Protein AF-F3FT99-F1 (afdb_monomer_lite)

Radius of gyration: 38.52 Å; chains: 1; bounding box: 91×23×122 Å

Sequence (283 aa):
MIMSRGLSKSLANVSVSLKLAIGFGLVLLMTLMISATGWFSNQALIDRGDRVTAIAEVNELTLQLRINRMRYEDLYNAETAAQVRSTLDELDAALQTARNLLRSPENLQLLDVQIQATRDYRQSFEDMSKAIETREASRSQMGENADKAVDQADRIEAELLKEDNILAFNGIVGVSKLIQQARFQVRGYTYSGRSDFEKDANKAIDDAVTGINTLAGDISSTYSPMLQQAIAGLNGYRAAVGKYRDAQAASKAALEKMTTLGVSMLATSNDLITRQNKSRDAD

pLDDT: mean 91.69, std 11.75, range [36.5, 98.75]

InterPro domains:
  IPR032255 Helical bimodular sensor domain [PF16591] (39-283)
  IPR032255 Helical bimodular sensor domain [PS51753] (47-283)
  IPR032255 Helical bimodular sensor domain [SM01358] (39-283)

Foldseek 3Di:
DPPPPVVVVVVVPDDPVVVVVVVVVVVVVVVVVVVVVVVVVVVVVVLLVQLLVLLVQLLVLLVQLVVLVVVCVVPVDPVSLVSNVVSLVVNLVSLVSSLVSDDDPVLNVLSVVLNVLSVLLVVLSVLLSVLSVLLVVLVVLLVVLLVQLLVLLVVQLVVCVVVVPVVLNVLSVVLNVLSVQLVVLLVVCLVPVDPVSLVSNLVSLVVSLVSLVVSCVVDDCVSVVSSVSSNVSSVSNNVSSVSNNVSVVSNVVSVVSSVVSSVSSNVSSVVSSVVSVVVVVPD

Secondary structure (DSSP, 8-state):
--THHHHHHHHHTS-HHHHHHHHHHHHHHHHHHHHHHHHHHHHHHHHHHHHHHHHHHHHHHHHHHHHHHHHHHHH--HHHHHHHHHHHHHHHHHHHHHHHH---HHHHHHHHHHHHHHHHHHHHHHHHHHHHHHHHHHHHHHHHHHHHHHHHHHHHHHHHHHTT-HHHHHHHHHHHHHHHHHHHHHHHHHHH--HHHHHHHHHHHHHHHHHHHHHHHHS-GGGHHHHHHHHHHHHHHHHHHHHHHHHHHHHHHHHHHHHHHHHHHHHHHHHHHHHHHHTTS--

Structure (mmCIF, N/CA/C/O backbone):
data_AF-F3FT99-F1
#
_entry.id   AF-F3FT99-F1
#
loop_
_atom_site.group_PDB
_atom_site.id
_atom_site.type_symbol
_atom_site.label_atom_id
_atom_site.label_alt_id
_atom_site.label_comp_id
_atom_site.label_asym_id
_atom_site.label_entity_id
_atom_site.label_seq_id
_atom_site.pdbx_PDB_ins_code
_atom_site.Cartn_x
_atom_site.Cartn_y
_atom_site.Cartn_z
_atom_site.occupancy
_atom_site.B_iso_or_equiv
_atom_site.auth_seq_id
_atom_site.auth_comp_id
_atom_site.auth_asym_id
_atom_site.auth_atom_id
_atom_site.pdbx_PDB_model_num
ATOM 1 N N . MET A 1 1 ? 58.567 -10.321 -59.303 1.00 42.34 1 MET A N 1
ATOM 2 C CA . MET A 1 1 ? 58.171 -9.037 -59.933 1.00 42.34 1 MET A CA 1
ATOM 3 C C . MET A 1 1 ? 58.100 -9.166 -61.468 1.00 42.34 1 MET A C 1
ATOM 5 O O . MET A 1 1 ? 58.822 -8.476 -62.172 1.00 42.34 1 MET A O 1
ATOM 9 N N . ILE A 1 2 ? 57.276 -10.078 -62.015 1.00 49.34 2 ILE A N 1
ATOM 10 C CA . ILE A 1 2 ? 57.224 -10.357 -63.478 1.00 49.34 2 ILE A CA 1
ATOM 11 C C . ILE A 1 2 ? 55.789 -10.297 -64.055 1.00 49.34 2 ILE A C 1
ATOM 13 O O . ILE A 1 2 ? 55.612 -10.202 -65.265 1.00 49.34 2 ILE A O 1
ATOM 17 N N . MET A 1 3 ? 54.745 -10.216 -63.224 1.00 46.91 3 MET A N 1
ATOM 18 C CA . MET A 1 3 ? 53.348 -10.267 -63.692 1.00 46.91 3 MET A CA 1
ATOM 19 C C . MET A 1 3 ? 52.794 -8.956 -64.293 1.00 46.91 3 MET A C 1
ATOM 21 O O . MET A 1 3 ? 51.754 -8.982 -64.940 1.00 46.91 3 MET A O 1
ATOM 25 N N . SER A 1 4 ? 53.475 -7.811 -64.150 1.00 56.16 4 SER A N 1
ATOM 26 C CA . SER A 1 4 ? 52.958 -6.504 -64.609 1.00 56.16 4 SER A CA 1
ATOM 27 C C . SER A 1 4 ? 53.348 -6.112 -66.044 1.00 56.16 4 SER A C 1
ATOM 29 O O . SER A 1 4 ? 52.771 -5.181 -66.602 1.00 56.16 4 SER A O 1
ATOM 31 N N . ARG A 1 5 ? 54.304 -6.812 -66.676 1.00 54.66 5 ARG A N 1
ATOM 32 C CA . ARG A 1 5 ? 54.824 -6.454 -68.016 1.00 54.66 5 ARG A CA 1
ATOM 33 C C . ARG A 1 5 ? 53.994 -6.994 -69.194 1.00 54.66 5 ARG A C 1
ATOM 35 O O . ARG A 1 5 ? 54.123 -6.475 -70.299 1.00 54.66 5 ARG A O 1
ATOM 42 N N . GLY A 1 6 ? 53.152 -8.011 -68.982 1.00 55.47 6 GLY A N 1
ATOM 43 C CA . GLY A 1 6 ? 52.281 -8.585 -70.024 1.00 55.47 6 GLY A CA 1
ATOM 44 C C . GLY A 1 6 ? 50.961 -7.826 -70.211 1.00 55.47 6 GLY A C 1
ATOM 45 O O . GLY A 1 6 ? 50.544 -7.566 -71.339 1.00 55.47 6 GLY A O 1
ATOM 46 N N . LEU A 1 7 ? 50.348 -7.390 -69.106 1.00 55.81 7 LEU A N 1
ATOM 47 C CA . LEU A 1 7 ? 49.123 -6.579 -69.104 1.00 55.81 7 LEU A CA 1
ATOM 48 C C . LEU A 1 7 ? 49.331 -5.215 -69.779 1.00 55.81 7 LEU A C 1
ATOM 50 O O . LEU A 1 7 ? 48.477 -4.771 -70.542 1.00 55.81 7 LEU A O 1
ATOM 54 N N . SER A 1 8 ? 50.491 -4.585 -69.575 1.00 55.81 8 SER A N 1
ATOM 55 C CA . SER A 1 8 ? 50.807 -3.278 -70.165 1.00 55.81 8 SER A CA 1
ATOM 56 C C . SER A 1 8 ? 50.975 -3.318 -71.689 1.00 55.81 8 SER A C 1
ATOM 58 O O . SER A 1 8 ? 50.559 -2.380 -72.364 1.00 55.81 8 SER A O 1
ATOM 60 N N . LYS A 1 9 ? 51.508 -4.412 -72.257 1.00 55.50 9 LYS A N 1
ATOM 61 C CA . LYS A 1 9 ? 51.604 -4.594 -73.719 1.00 55.50 9 LYS A CA 1
ATOM 62 C C . LYS A 1 9 ? 50.260 -4.930 -74.374 1.00 55.50 9 LYS A C 1
ATOM 64 O O . LYS A 1 9 ? 50.004 -4.448 -75.472 1.00 55.50 9 LYS A O 1
ATOM 69 N N . SER A 1 10 ? 49.403 -5.702 -73.700 1.00 55.91 10 SER A N 1
ATOM 70 C CA . SER A 1 10 ? 48.043 -6.003 -74.179 1.00 55.91 10 SER A CA 1
ATOM 71 C C . SER A 1 10 ? 47.165 -4.747 -74.189 1.00 55.91 10 SER A C 1
ATOM 73 O O . SER A 1 10 ? 46.539 -4.435 -75.196 1.00 55.91 10 SER A O 1
ATOM 75 N N . LEU A 1 11 ? 47.222 -3.938 -73.125 1.00 55.28 11 LEU A N 1
ATOM 76 C CA . LEU A 1 11 ? 46.520 -2.656 -73.060 1.00 55.28 11 LEU A CA 1
ATOM 77 C C . LEU A 1 11 ? 47.074 -1.636 -74.065 1.00 55.28 11 LEU A C 1
ATOM 79 O O . LEU A 1 11 ? 46.307 -0.834 -74.576 1.00 55.28 11 LEU A O 1
ATOM 83 N N . ALA A 1 12 ? 48.366 -1.648 -74.411 1.00 54.91 12 ALA A N 1
ATOM 84 C CA . ALA A 1 12 ? 48.938 -0.680 -75.353 1.00 54.91 12 ALA A CA 1
ATOM 85 C C . ALA A 1 12 ? 48.305 -0.740 -76.760 1.00 54.91 12 ALA A C 1
ATOM 87 O O . ALA A 1 12 ? 48.062 0.321 -77.334 1.00 54.91 12 ALA A O 1
ATOM 88 N N . ASN A 1 13 ? 47.957 -1.939 -77.250 1.00 58.78 13 ASN A N 1
ATOM 89 C CA . ASN A 1 13 ? 47.434 -2.190 -78.606 1.00 58.78 13 ASN A CA 1
ATOM 90 C C . ASN A 1 13 ? 45.897 -2.189 -78.722 1.00 58.78 13 ASN A C 1
ATOM 92 O O . ASN A 1 13 ? 45.342 -2.474 -79.780 1.00 58.78 13 ASN A O 1
ATOM 96 N N . VAL A 1 14 ? 45.201 -1.888 -77.628 1.00 62.03 14 VAL A N 1
ATOM 97 C CA . VAL A 1 14 ? 43.742 -1.801 -77.573 1.00 62.03 14 VAL A CA 1
ATOM 98 C C . VAL A 1 14 ? 43.283 -0.413 -78.035 1.00 62.03 14 VAL A C 1
ATOM 100 O O . VAL A 1 14 ? 43.884 0.597 -77.645 1.00 62.03 14 VAL A O 1
ATOM 103 N N . SER A 1 15 ? 42.219 -0.356 -78.851 1.00 68.31 15 SER A N 1
ATOM 104 C CA . SER A 1 15 ? 41.650 0.901 -79.351 1.00 68.31 15 SER A CA 1
ATOM 105 C C . SER A 1 15 ? 41.332 1.856 -78.198 1.00 68.31 15 SER A C 1
ATOM 107 O O . SER A 1 15 ? 40.924 1.456 -77.105 1.00 68.31 15 SER A O 1
ATOM 109 N N . VAL A 1 16 ? 41.526 3.152 -78.439 1.00 73.19 16 VAL A N 1
ATOM 110 C CA . VAL A 1 16 ? 41.311 4.210 -77.441 1.00 73.19 16 VAL A CA 1
ATOM 111 C C . VAL A 1 16 ? 39.904 4.135 -76.821 1.00 73.19 16 VAL A C 1
ATOM 113 O O . VAL A 1 16 ? 39.752 4.370 -75.623 1.00 73.19 16 VAL A O 1
ATOM 116 N N . SER A 1 17 ? 38.897 3.708 -77.592 1.00 75.31 17 SER A N 1
ATOM 117 C CA . SER A 1 17 ? 37.519 3.512 -77.126 1.00 75.31 17 SER A CA 1
ATOM 118 C C . SER A 1 17 ? 37.366 2.412 -76.070 1.00 75.31 17 SER A C 1
ATOM 120 O O . SER A 1 17 ? 36.599 2.595 -75.129 1.00 75.31 17 SER A O 1
ATOM 122 N N . LEU A 1 18 ? 38.110 1.304 -76.157 1.00 76.25 18 LEU A N 1
ATOM 123 C CA . LEU A 1 18 ? 38.023 0.221 -75.170 1.00 76.25 18 LEU A CA 1
ATOM 124 C C . LEU A 1 18 ? 38.758 0.582 -73.867 1.00 76.25 18 LEU A C 1
ATOM 126 O O . LEU A 1 18 ? 38.285 0.238 -72.788 1.00 76.25 18 LEU A O 1
ATOM 130 N N . LYS A 1 19 ? 39.849 1.360 -73.932 1.00 76.81 19 LYS A N 1
ATOM 131 C CA . LYS A 1 19 ? 40.496 1.936 -72.732 1.00 76.81 19 LYS A CA 1
ATOM 132 C C . LYS A 1 19 ? 39.554 2.883 -71.983 1.00 76.81 19 LYS A C 1
ATOM 134 O O . LYS A 1 19 ? 39.463 2.815 -70.760 1.00 76.81 19 LYS A O 1
ATOM 139 N N . LEU A 1 20 ? 38.833 3.727 -72.724 1.00 81.19 20 LEU A N 1
ATOM 140 C CA . LEU A 1 20 ? 37.801 4.619 -72.187 1.00 81.19 20 LEU A CA 1
ATOM 141 C C . LEU A 1 20 ? 36.623 3.843 -71.592 1.00 81.19 20 LEU A C 1
ATOM 143 O O . LEU A 1 20 ? 36.205 4.157 -70.485 1.00 81.19 20 LEU A O 1
ATOM 147 N N . ALA A 1 21 ? 36.131 2.804 -72.272 1.00 82.69 21 ALA A N 1
ATOM 148 C CA . ALA A 1 21 ? 35.042 1.967 -71.770 1.00 82.69 21 ALA A CA 1
ATOM 149 C C . ALA A 1 21 ? 35.422 1.213 -70.483 1.00 82.69 21 ALA A C 1
ATOM 151 O O . ALA A 1 21 ? 34.610 1.133 -69.566 1.00 82.69 21 ALA A O 1
ATOM 152 N N . ILE A 1 22 ? 36.659 0.710 -70.378 1.00 85.38 22 ILE A N 1
ATOM 153 C CA . ILE A 1 22 ? 37.165 0.058 -69.159 1.00 85.38 22 ILE A CA 1
ATOM 154 C C . ILE A 1 22 ? 37.285 1.069 -68.011 1.00 85.38 22 ILE A C 1
ATOM 156 O O . ILE A 1 22 ? 36.832 0.785 -66.905 1.00 85.38 22 ILE A O 1
ATOM 160 N N . GLY A 1 23 ? 37.852 2.255 -68.264 1.00 84.50 23 GLY A N 1
ATOM 161 C CA . GLY A 1 23 ? 37.945 3.316 -67.256 1.00 84.50 23 GLY A CA 1
ATOM 162 C C . GLY A 1 23 ? 36.569 3.795 -66.785 1.00 84.50 23 GLY A C 1
ATOM 163 O O . GLY A 1 23 ? 36.327 3.896 -65.587 1.00 84.50 23 GLY A O 1
ATOM 164 N N . PHE A 1 24 ? 35.641 4.011 -67.719 1.00 89.88 24 PHE A N 1
ATOM 165 C CA . PHE A 1 24 ? 34.264 4.406 -67.427 1.00 89.88 24 PHE A CA 1
ATOM 166 C C . PHE A 1 24 ? 33.486 3.315 -66.679 1.00 89.88 24 PHE A C 1
ATOM 168 O O . PHE A 1 24 ? 32.815 3.608 -65.693 1.00 89.88 24 PHE A O 1
ATOM 175 N N . GLY A 1 25 ? 33.620 2.049 -67.086 1.00 90.06 25 GLY A N 1
ATOM 176 C CA . GLY A 1 25 ? 33.011 0.914 -66.393 1.00 90.06 25 GLY A CA 1
ATOM 177 C C . GLY A 1 25 ? 33.540 0.744 -64.968 1.00 90.06 25 GLY A C 1
ATOM 178 O O . GLY A 1 25 ? 32.765 0.472 -64.056 1.00 90.06 25 GLY A O 1
ATOM 179 N N . LEU A 1 26 ? 34.840 0.974 -64.752 1.00 89.44 26 LEU A N 1
ATOM 180 C CA . LEU A 1 26 ? 35.444 0.942 -63.420 1.00 89.44 26 LEU A CA 1
ATOM 181 C C . LEU A 1 26 ? 34.936 2.087 -62.533 1.00 89.44 26 LEU A C 1
ATOM 183 O O . LEU A 1 26 ? 34.649 1.857 -61.360 1.00 89.44 26 LEU A O 1
ATOM 187 N N . VAL A 1 27 ? 34.764 3.290 -63.091 1.00 92.38 27 VAL A N 1
ATOM 188 C CA . VAL A 1 27 ? 34.142 4.417 -62.378 1.00 92.38 27 VAL A CA 1
ATOM 189 C C . VAL A 1 27 ? 32.694 4.091 -62.010 1.00 92.38 27 VAL A C 1
ATOM 191 O O . VAL A 1 27 ? 32.341 4.227 -60.845 1.00 92.38 27 VAL A O 1
ATOM 194 N N . LEU A 1 28 ? 31.880 3.587 -62.945 1.00 93.06 28 LEU A N 1
ATOM 195 C CA . LEU A 1 28 ? 30.494 3.192 -62.664 1.00 93.06 28 LEU A CA 1
ATOM 196 C C . LEU A 1 28 ? 30.397 2.111 -61.581 1.00 93.06 28 LEU A C 1
ATOM 198 O O . LEU A 1 28 ? 29.543 2.197 -60.703 1.00 93.06 28 LEU A O 1
ATOM 202 N N . LEU A 1 29 ? 31.279 1.113 -61.616 1.00 91.19 29 LEU A N 1
ATOM 203 C CA . LEU A 1 29 ? 31.330 0.046 -60.618 1.00 91.19 29 LEU A CA 1
ATOM 204 C C . LEU A 1 29 ? 31.737 0.576 -59.233 1.00 91.19 29 LEU A C 1
ATOM 206 O O . LEU A 1 29 ? 31.145 0.180 -58.231 1.00 91.19 29 LEU A O 1
ATOM 210 N N . MET A 1 30 ? 32.690 1.511 -59.171 1.00 88.94 30 MET A N 1
ATOM 211 C CA . MET A 1 30 ? 33.046 2.211 -57.932 1.00 88.94 30 MET A CA 1
ATOM 212 C C . MET A 1 30 ? 31.885 3.061 -57.407 1.00 88.94 30 MET A C 1
ATOM 214 O O . MET A 1 30 ? 31.584 3.006 -56.218 1.00 88.94 30 MET A O 1
ATOM 218 N N . THR A 1 31 ? 31.185 3.794 -58.278 1.00 93.00 31 THR A N 1
ATOM 219 C CA . THR A 1 31 ? 29.985 4.555 -57.901 1.00 93.00 31 THR A CA 1
ATOM 220 C C . THR A 1 31 ? 28.904 3.638 -57.341 1.00 93.00 31 THR A C 1
ATOM 222 O O . THR A 1 31 ? 28.349 3.933 -56.289 1.00 93.00 31 THR A O 1
ATOM 225 N N . LEU A 1 32 ? 28.647 2.498 -57.986 1.00 90.94 32 LEU A N 1
ATOM 226 C CA . LEU A 1 32 ? 27.640 1.536 -57.541 1.00 90.94 32 LEU A CA 1
ATOM 227 C C . LEU A 1 32 ? 28.005 0.932 -56.178 1.00 90.94 32 LEU A C 1
ATOM 229 O O . LEU A 1 32 ? 27.137 0.817 -55.317 1.00 90.94 32 LEU A O 1
ATOM 233 N N . MET A 1 33 ? 29.288 0.633 -55.941 1.00 89.75 33 MET A N 1
ATOM 234 C CA . MET A 1 33 ? 29.761 0.211 -54.619 1.00 89.75 33 MET A CA 1
ATOM 235 C C . MET A 1 33 ? 29.559 1.289 -53.554 1.00 89.75 33 MET A C 1
ATOM 237 O O . MET A 1 33 ? 29.035 0.971 -52.493 1.00 89.75 33 MET A O 1
ATOM 241 N N . ILE A 1 34 ? 29.916 2.547 -53.829 1.00 90.00 34 ILE A N 1
ATOM 242 C CA . ILE A 1 34 ? 29.724 3.659 -52.883 1.00 90.00 34 ILE A CA 1
ATOM 243 C C . ILE A 1 34 ? 28.234 3.882 -52.591 1.00 90.00 34 ILE A C 1
ATOM 245 O O . ILE A 1 34 ? 27.850 4.083 -51.442 1.00 90.00 34 ILE A O 1
ATOM 249 N N . SER A 1 35 ? 27.373 3.827 -53.608 1.00 91.69 35 SER A N 1
ATOM 250 C CA . SER A 1 35 ? 25.924 3.938 -53.418 1.00 91.69 35 SER A CA 1
ATOM 251 C C . SER A 1 35 ? 25.367 2.774 -52.597 1.00 91.69 35 SER A C 1
ATOM 253 O O . SER A 1 35 ? 24.539 3.000 -51.719 1.00 91.69 35 SER A O 1
ATOM 255 N N . ALA A 1 36 ? 25.835 1.546 -52.835 1.00 87.75 36 ALA A N 1
ATOM 256 C CA . ALA A 1 36 ? 25.416 0.376 -52.070 1.00 87.75 36 ALA A CA 1
ATOM 257 C C . ALA A 1 36 ? 25.877 0.451 -50.606 1.00 87.75 36 ALA A C 1
ATOM 259 O O . ALA A 1 36 ? 25.076 0.219 -49.704 1.00 87.75 36 ALA A O 1
ATOM 260 N N . THR A 1 37 ? 27.134 0.820 -50.340 1.00 85.69 37 THR A N 1
ATOM 261 C CA . THR A 1 37 ? 27.630 0.988 -48.965 1.00 85.69 37 THR A CA 1
ATOM 262 C C . THR A 1 37 ? 26.939 2.146 -48.253 1.00 85.69 37 THR A C 1
ATOM 264 O O . THR A 1 37 ? 26.565 1.998 -47.092 1.00 85.69 37 THR A O 1
ATOM 267 N N . GLY A 1 38 ? 26.688 3.260 -48.949 1.00 84.44 38 GLY A N 1
ATOM 268 C CA . GLY A 1 38 ? 25.891 4.372 -48.432 1.00 84.44 38 GLY A CA 1
ATOM 269 C C . GLY A 1 38 ? 24.466 3.947 -48.067 1.00 84.44 38 GLY A C 1
ATOM 270 O O . GLY A 1 38 ? 23.971 4.298 -46.99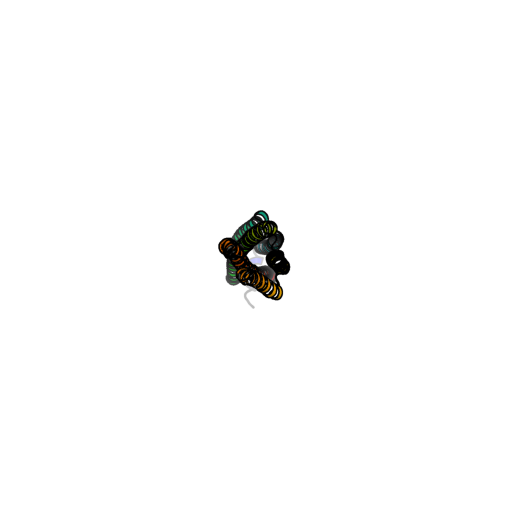9 1.00 84.44 38 GLY A O 1
ATOM 271 N N . TRP A 1 39 ? 23.833 3.126 -48.908 1.00 87.31 39 TRP A N 1
ATOM 272 C CA . TRP A 1 39 ? 22.503 2.575 -48.648 1.00 87.31 39 TRP A CA 1
ATOM 273 C C . TRP A 1 39 ? 22.476 1.643 -47.430 1.00 87.31 39 TRP A C 1
ATOM 275 O O . TRP A 1 39 ? 21.644 1.823 -46.541 1.00 87.31 39 TRP A O 1
ATOM 285 N N . PHE A 1 40 ? 23.393 0.671 -47.354 1.00 85.12 40 PHE A N 1
ATOM 286 C CA . PHE A 1 40 ? 23.469 -0.256 -46.218 1.00 85.12 40 PHE A CA 1
ATOM 287 C C . PHE A 1 40 ? 23.811 0.457 -44.906 1.00 85.12 40 PHE A C 1
ATOM 289 O O . PHE A 1 40 ? 23.222 0.142 -43.874 1.00 85.12 40 PHE A O 1
ATOM 296 N N . SER A 1 41 ? 24.704 1.448 -44.951 1.00 83.75 41 SER A N 1
ATOM 297 C CA . SER A 1 41 ? 25.045 2.280 -43.793 1.00 83.75 41 SER A CA 1
ATOM 298 C C . SER A 1 41 ? 23.828 3.058 -43.283 1.00 83.75 41 SER A C 1
ATOM 300 O O . SER A 1 41 ? 23.524 3.022 -42.092 1.00 83.75 41 SER A O 1
ATOM 302 N N . ASN A 1 42 ? 23.059 3.681 -44.183 1.00 84.75 42 ASN A N 1
ATOM 303 C CA . ASN A 1 42 ? 21.854 4.414 -43.799 1.00 84.75 42 ASN A CA 1
ATOM 304 C C . ASN A 1 42 ? 20.785 3.501 -43.176 1.00 84.75 42 ASN A C 1
ATOM 306 O O . ASN A 1 42 ? 20.181 3.867 -42.172 1.00 84.75 42 ASN A O 1
ATOM 310 N N . GLN A 1 43 ? 20.582 2.297 -43.722 1.00 83.81 43 GLN A N 1
ATOM 311 C CA . GLN A 1 43 ? 19.640 1.331 -43.144 1.00 83.81 43 GLN A CA 1
ATOM 312 C C . GLN A 1 43 ? 20.074 0.849 -41.754 1.00 83.81 43 GLN A C 1
ATOM 314 O O . GLN A 1 43 ? 19.260 0.808 -40.836 1.00 83.81 43 GLN A O 1
ATOM 319 N N . ALA A 1 44 ? 21.363 0.562 -41.557 1.00 81.88 44 ALA A N 1
ATOM 320 C CA . ALA A 1 44 ? 21.883 0.181 -40.245 1.00 81.88 44 ALA A CA 1
ATOM 321 C C . ALA A 1 44 ? 21.717 1.301 -39.196 1.00 81.88 44 ALA A C 1
ATOM 323 O O . ALA A 1 44 ? 21.467 1.018 -38.021 1.00 81.88 44 ALA A O 1
ATOM 324 N N . LEU A 1 45 ? 21.829 2.569 -39.613 1.00 84.25 45 LEU A N 1
ATOM 325 C CA . LEU A 1 45 ? 21.582 3.726 -38.749 1.00 84.25 45 LEU A CA 1
ATOM 326 C C . LEU A 1 45 ? 20.107 3.858 -38.359 1.00 84.25 45 LEU A C 1
ATOM 328 O O . LEU A 1 45 ? 19.829 4.105 -37.186 1.00 84.25 45 LEU A O 1
ATOM 332 N N . ILE A 1 46 ? 19.182 3.665 -39.304 1.00 84.75 46 ILE A N 1
ATOM 333 C CA . ILE A 1 46 ? 17.735 3.689 -39.041 1.00 84.75 46 ILE A CA 1
ATOM 334 C C . ILE A 1 46 ? 17.360 2.580 -38.052 1.00 84.75 46 ILE A C 1
ATOM 336 O O . ILE A 1 46 ? 16.825 2.876 -36.987 1.00 84.75 46 ILE A O 1
ATOM 340 N N . ASP A 1 47 ? 17.757 1.333 -38.325 1.00 86.38 47 ASP A N 1
ATOM 341 C CA . ASP A 1 47 ? 17.474 0.182 -37.455 1.00 86.38 47 ASP A CA 1
ATOM 342 C C . ASP A 1 47 ? 17.975 0.391 -36.016 1.00 86.38 47 ASP A C 1
ATOM 344 O O . ASP A 1 47 ? 17.353 -0.047 -35.044 1.00 86.38 47 ASP A O 1
ATOM 348 N N . ARG A 1 48 ? 19.141 1.026 -35.855 1.00 85.25 48 ARG A N 1
ATOM 349 C CA . ARG A 1 48 ? 19.696 1.353 -34.536 1.00 85.25 48 ARG A CA 1
ATOM 350 C C . ARG A 1 48 ? 18.916 2.482 -33.868 1.00 85.25 48 ARG A C 1
ATOM 352 O O . ARG A 1 48 ? 1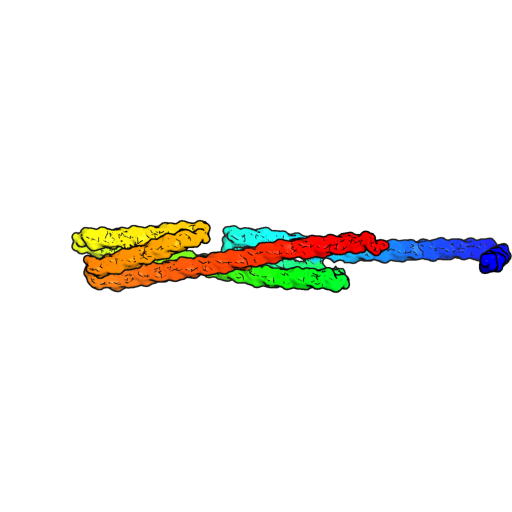8.659 2.392 -32.669 1.00 85.25 48 ARG A O 1
ATOM 359 N N . GLY A 1 49 ? 18.556 3.516 -34.627 1.00 89.81 49 GLY A N 1
ATOM 360 C CA . GLY A 1 49 ? 17.708 4.611 -34.165 1.00 89.81 49 GLY A CA 1
ATOM 361 C C . GLY A 1 49 ? 16.388 4.093 -33.604 1.00 89.81 49 GLY A C 1
ATOM 362 O O . GLY A 1 49 ? 16.047 4.419 -32.471 1.00 89.81 49 GLY A O 1
ATOM 363 N N . ASP A 1 50 ? 15.722 3.193 -34.325 1.00 92.19 50 ASP A N 1
ATOM 364 C CA . ASP A 1 50 ? 14.465 2.575 -33.893 1.00 92.19 50 ASP A CA 1
ATOM 365 C C . ASP A 1 50 ? 14.624 1.801 -32.576 1.00 92.19 50 ASP A C 1
ATOM 367 O O . ASP A 1 50 ? 13.799 1.926 -31.670 1.00 92.19 50 ASP A O 1
ATOM 371 N N . ARG A 1 51 ? 15.725 1.051 -32.411 1.00 93.44 51 ARG A N 1
ATOM 372 C CA . ARG A 1 51 ? 16.027 0.346 -31.149 1.00 93.44 51 ARG A CA 1
ATOM 373 C C . ARG A 1 51 ? 16.238 1.314 -29.988 1.00 93.44 51 ARG A C 1
ATOM 375 O O . ARG A 1 51 ? 15.713 1.077 -28.903 1.00 93.44 51 ARG A O 1
ATOM 382 N N . VAL A 1 52 ? 17.024 2.375 -30.191 1.00 93.81 52 VAL A N 1
ATOM 383 C CA . VAL A 1 52 ? 17.290 3.382 -29.151 1.00 93.81 52 VAL A CA 1
ATOM 384 C C . VAL A 1 52 ? 16.000 4.096 -28.760 1.00 93.81 52 VAL A C 1
ATOM 386 O O . VAL A 1 52 ? 15.733 4.223 -27.569 1.00 93.81 52 VAL A O 1
ATOM 389 N N . THR A 1 53 ? 15.182 4.494 -29.736 1.00 95.81 53 THR A N 1
ATOM 390 C CA . THR A 1 53 ? 13.878 5.129 -29.506 1.00 95.81 53 THR A CA 1
ATOM 391 C C . THR A 1 53 ? 12.946 4.218 -28.713 1.00 95.81 53 THR A C 1
ATOM 393 O O . THR A 1 53 ? 12.386 4.657 -27.714 1.00 95.81 53 THR A O 1
ATOM 396 N N . ALA A 1 54 ? 12.848 2.934 -29.072 1.00 96.75 54 ALA A N 1
ATOM 397 C CA . ALA A 1 54 ? 12.003 1.986 -28.347 1.00 96.75 54 ALA A CA 1
ATOM 398 C C . ALA A 1 54 ? 12.448 1.786 -26.884 1.00 96.75 54 ALA A C 1
ATOM 400 O O . ALA A 1 54 ? 11.618 1.697 -25.984 1.00 96.75 54 ALA A O 1
ATOM 401 N N . ILE A 1 55 ? 13.759 1.744 -26.610 1.00 96.81 55 ILE A N 1
ATOM 402 C CA . ILE A 1 55 ? 14.258 1.651 -25.225 1.00 96.81 55 ILE A CA 1
ATOM 403 C C . ILE A 1 55 ? 14.061 2.983 -24.476 1.00 96.81 55 ILE A C 1
ATOM 405 O O . ILE A 1 55 ? 13.790 2.980 -23.275 1.00 96.81 55 ILE A O 1
ATOM 409 N N . ALA A 1 56 ? 14.179 4.124 -25.161 1.00 96.56 56 ALA A N 1
ATOM 410 C CA . ALA A 1 56 ? 13.915 5.433 -24.570 1.00 96.56 56 ALA A CA 1
ATOM 411 C C . ALA A 1 56 ? 12.444 5.583 -24.149 1.00 96.56 56 ALA A C 1
ATOM 413 O O . ALA A 1 56 ? 12.187 6.067 -23.048 1.00 96.56 56 ALA A O 1
ATOM 414 N N . GLU A 1 57 ? 11.505 5.088 -24.957 1.00 97.88 57 GLU A N 1
ATOM 415 C CA . GLU A 1 57 ? 10.077 5.026 -24.621 1.00 97.88 57 GLU A CA 1
ATOM 416 C C . GLU A 1 57 ? 9.825 4.162 -23.373 1.00 97.88 57 GLU A C 1
ATOM 418 O O . GLU A 1 57 ? 9.151 4.596 -22.440 1.00 97.88 57 GLU A O 1
ATOM 423 N N . VAL A 1 58 ? 10.452 2.981 -23.277 1.00 98.44 58 VAL A N 1
ATOM 424 C CA . VAL A 1 58 ? 10.405 2.136 -22.064 1.00 98.44 58 VAL A CA 1
ATOM 425 C C . VAL A 1 58 ? 10.913 2.894 -20.829 1.00 98.44 58 VAL A C 1
ATOM 427 O O . VAL A 1 58 ? 10.331 2.796 -19.744 1.00 98.44 58 VAL A O 1
ATOM 430 N N . ASN A 1 59 ? 11.994 3.663 -20.972 1.00 98.00 59 ASN A N 1
ATOM 431 C CA . ASN A 1 59 ? 12.556 4.462 -19.885 1.00 98.00 59 ASN A CA 1
ATOM 432 C C . ASN A 1 59 ? 11.612 5.601 -19.456 1.00 98.00 59 ASN A C 1
ATOM 434 O O . ASN A 1 59 ? 11.406 5.809 -18.259 1.00 98.00 59 ASN A O 1
ATOM 438 N N . GLU A 1 60 ? 11.013 6.309 -20.414 1.00 98.31 60 GLU A N 1
ATOM 439 C CA . GLU A 1 60 ? 10.033 7.371 -20.165 1.00 98.31 60 GLU A CA 1
ATOM 440 C C . GLU A 1 60 ? 8.780 6.833 -19.466 1.00 98.31 60 GLU A C 1
ATOM 442 O O . GLU A 1 60 ? 8.398 7.342 -18.411 1.00 98.31 60 GLU A O 1
ATOM 447 N N . LEU A 1 61 ? 8.207 5.736 -19.964 1.00 98.69 61 LEU A N 1
ATOM 448 C CA . LEU A 1 61 ? 7.061 5.071 -19.340 1.00 98.69 61 LEU A CA 1
ATOM 449 C C . LEU A 1 61 ? 7.390 4.558 -17.934 1.00 98.69 61 LEU A C 1
ATOM 451 O O . LEU A 1 61 ? 6.558 4.641 -17.034 1.00 98.69 61 LEU A O 1
ATOM 455 N N . THR A 1 62 ? 8.623 4.104 -17.688 1.00 98.50 62 THR A N 1
ATOM 456 C CA . THR A 1 62 ? 9.070 3.730 -16.336 1.00 98.50 62 THR A CA 1
ATOM 457 C C . THR A 1 62 ? 9.110 4.943 -15.392 1.00 98.50 62 THR A C 1
ATOM 459 O O . THR A 1 62 ? 8.753 4.829 -14.215 1.00 98.50 62 THR A O 1
ATOM 462 N N . LEU A 1 63 ? 9.519 6.123 -15.872 1.00 98.31 63 LEU A N 1
ATOM 463 C CA . LEU A 1 63 ? 9.454 7.364 -15.089 1.00 98.31 63 LEU A CA 1
ATOM 464 C C . LEU A 1 63 ? 8.003 7.774 -14.825 1.00 98.31 63 LEU A C 1
ATOM 466 O O . LEU A 1 63 ? 7.651 8.054 -13.676 1.00 98.31 63 LEU A O 1
ATOM 470 N N . GLN A 1 64 ? 7.158 7.745 -15.856 1.00 98.50 64 GLN A N 1
ATOM 471 C CA . GLN A 1 64 ? 5.739 8.071 -15.747 1.00 98.50 64 GLN A CA 1
ATOM 472 C C . GLN A 1 64 ? 5.015 7.128 -14.780 1.00 98.50 64 GLN A C 1
ATOM 474 O O . GLN A 1 64 ? 4.220 7.577 -13.954 1.00 98.50 64 GLN A O 1
ATOM 479 N N . LEU A 1 65 ? 5.355 5.838 -14.799 1.00 98.62 65 LEU A N 1
ATOM 480 C CA . LEU A 1 65 ? 4.835 4.836 -13.876 1.00 98.62 65 LEU A CA 1
ATOM 481 C C . LEU A 1 65 ? 5.141 5.214 -12.424 1.00 98.62 65 LEU A C 1
ATOM 483 O O . LEU A 1 65 ? 4.258 5.181 -11.568 1.00 98.62 65 LEU A O 1
ATOM 487 N N . ARG A 1 66 ? 6.381 5.628 -12.140 1.00 98.06 66 ARG A N 1
ATOM 488 C CA . ARG A 1 66 ? 6.780 6.082 -10.799 1.00 98.06 66 ARG A CA 1
ATOM 489 C C . ARG A 1 66 ? 6.041 7.355 -10.384 1.00 98.06 66 ARG A C 1
ATOM 491 O O . ARG A 1 66 ? 5.649 7.455 -9.226 1.00 98.06 66 ARG A O 1
ATOM 498 N N . ILE A 1 67 ? 5.827 8.298 -11.303 1.00 98.12 67 ILE A N 1
ATOM 499 C CA . ILE A 1 67 ? 5.044 9.520 -11.049 1.00 98.12 67 ILE A CA 1
ATOM 500 C C . ILE A 1 67 ? 3.595 9.166 -10.704 1.00 98.12 67 ILE A C 1
ATOM 502 O O . ILE A 1 67 ? 3.077 9.616 -9.683 1.00 98.12 67 ILE A O 1
ATOM 506 N N . ASN A 1 68 ? 2.956 8.322 -11.511 1.00 98.25 68 ASN A N 1
ATOM 507 C CA . ASN A 1 68 ? 1.576 7.901 -11.290 1.00 98.25 68 ASN A CA 1
ATOM 508 C C . ASN A 1 68 ? 1.430 7.103 -9.988 1.00 98.25 68 ASN A C 1
ATOM 510 O O . ASN A 1 68 ? 0.479 7.335 -9.243 1.00 98.25 68 ASN A O 1
ATOM 514 N N . ARG A 1 69 ? 2.404 6.247 -9.646 1.00 97.69 69 ARG A N 1
ATOM 515 C CA . ARG A 1 69 ? 2.431 5.551 -8.353 1.00 97.69 69 ARG A CA 1
ATOM 516 C C . ARG A 1 69 ? 2.523 6.536 -7.184 1.00 97.69 69 ARG A C 1
ATOM 518 O O . ARG A 1 69 ? 1.732 6.420 -6.257 1.00 97.69 69 ARG A O 1
ATOM 525 N N . MET A 1 70 ? 3.401 7.543 -7.246 1.00 97.06 70 MET A N 1
ATOM 526 C CA . MET A 1 70 ? 3.485 8.576 -6.199 1.00 97.06 70 MET A CA 1
ATOM 527 C C . MET A 1 70 ? 2.176 9.363 -6.049 1.00 97.06 70 MET A C 1
ATOM 529 O O . MET A 1 70 ? 1.774 9.678 -4.935 1.00 97.06 70 MET A O 1
ATOM 533 N N . ARG A 1 71 ? 1.468 9.651 -7.150 1.00 97.00 71 ARG A N 1
ATOM 534 C CA . ARG A 1 71 ? 0.135 10.279 -7.082 1.00 97.00 71 ARG A CA 1
ATOM 535 C C . ARG A 1 71 ? -0.901 9.361 -6.431 1.00 97.00 71 ARG A C 1
ATOM 537 O O . ARG A 1 71 ? -1.742 9.838 -5.676 1.00 97.00 71 ARG A O 1
ATOM 544 N N . TYR A 1 72 ? -0.833 8.056 -6.693 1.00 96.50 72 TYR A N 1
ATOM 545 C CA . TYR A 1 72 ? -1.684 7.075 -6.022 1.00 96.50 72 TYR A CA 1
ATOM 546 C C . TYR A 1 72 ? -1.380 6.967 -4.519 1.00 96.50 72 TYR A C 1
ATOM 548 O O . TYR A 1 72 ? -2.306 6.880 -3.719 1.00 96.50 72 TYR A O 1
ATOM 556 N N . GLU A 1 73 ? -0.107 7.036 -4.122 1.00 92.62 73 GLU A N 1
ATOM 557 C CA . GLU A 1 73 ? 0.327 7.066 -2.715 1.00 92.62 73 GLU A CA 1
ATOM 558 C C . GLU A 1 73 ? -0.175 8.292 -1.940 1.00 92.62 73 GLU A C 1
ATOM 560 O O . GLU A 1 73 ? -0.299 8.237 -0.718 1.00 92.62 73 GLU A O 1
ATOM 565 N N . ASP A 1 74 ? -0.440 9.397 -2.632 1.00 92.06 74 ASP A N 1
ATOM 566 C CA . ASP A 1 74 ? -0.953 10.624 -2.024 1.00 92.06 74 ASP A CA 1
ATOM 567 C C . ASP A 1 74 ? -2.486 10.608 -1.914 1.00 92.06 74 ASP A C 1
ATOM 569 O O . ASP A 1 74 ? -3.054 10.978 -0.887 1.00 92.06 74 ASP A O 1
ATOM 573 N N . LEU A 1 75 ? -3.169 10.133 -2.964 1.00 92.88 75 LEU A N 1
ATOM 574 C CA . LEU A 1 75 ? -4.621 10.288 -3.100 1.00 92.88 75 LEU A CA 1
ATOM 575 C C . LEU A 1 75 ? -5.442 9.023 -2.824 1.00 92.88 75 LEU A C 1
ATOM 577 O O . LEU A 1 75 ? -6.640 9.137 -2.564 1.00 92.88 75 LEU A O 1
ATOM 581 N N . TYR A 1 76 ? -4.841 7.834 -2.907 1.00 90.50 76 TYR A N 1
ATOM 582 C CA . TYR A 1 76 ? -5.477 6.540 -2.626 1.00 90.50 76 TYR A CA 1
ATOM 583 C C . TYR A 1 76 ? -6.839 6.323 -3.306 1.00 90.50 76 TYR A C 1
ATOM 585 O O . TYR A 1 76 ? -7.756 5.752 -2.717 1.00 90.50 76 TYR A O 1
ATOM 593 N N . ASN A 1 77 ? -6.998 6.786 -4.547 1.00 91.38 77 ASN A N 1
ATOM 594 C CA . ASN A 1 77 ? -8.288 6.768 -5.234 1.00 91.38 77 ASN A CA 1
ATOM 595 C C . ASN A 1 77 ? -8.270 5.926 -6.516 1.00 91.38 77 ASN A C 1
ATOM 597 O O . ASN A 1 77 ? -7.219 5.597 -7.070 1.00 91.38 77 ASN A O 1
ATOM 601 N N . ALA A 1 78 ? -9.466 5.576 -6.992 1.00 93.06 78 ALA A N 1
ATOM 602 C CA . ALA A 1 78 ? -9.636 4.707 -8.152 1.00 93.06 78 ALA A CA 1
ATOM 603 C C . ALA A 1 78 ? -9.057 5.310 -9.444 1.00 93.06 78 ALA A C 1
ATOM 605 O O . ALA A 1 78 ? -8.559 4.572 -10.291 1.00 93.06 78 ALA A O 1
ATOM 606 N N . GLU A 1 79 ? -9.088 6.638 -9.586 1.00 95.94 79 GLU A N 1
ATOM 607 C CA . GLU A 1 79 ? -8.576 7.331 -10.771 1.00 95.94 79 GLU A CA 1
ATOM 608 C C . GLU A 1 79 ? -7.052 7.205 -10.881 1.00 95.94 79 GLU A C 1
ATOM 610 O O . GLU A 1 79 ? -6.527 6.775 -11.908 1.00 95.94 79 GLU A O 1
ATOM 615 N N . THR A 1 80 ? -6.331 7.519 -9.806 1.00 96.81 80 THR A N 1
ATOM 616 C CA . THR A 1 80 ? -4.869 7.391 -9.770 1.00 96.81 80 THR A CA 1
ATOM 617 C C . THR A 1 80 ? -4.433 5.929 -9.843 1.00 96.81 80 THR A C 1
ATOM 619 O O . THR A 1 80 ? -3.437 5.628 -10.501 1.00 96.81 80 THR A O 1
ATOM 622 N N . ALA A 1 81 ? -5.216 4.996 -9.288 1.00 96.88 81 ALA A N 1
ATOM 623 C CA . ALA A 1 81 ? -4.969 3.569 -9.472 1.00 96.88 81 ALA A CA 1
ATOM 624 C C . ALA A 1 81 ? -5.113 3.127 -10.938 1.00 96.88 81 ALA A C 1
ATOM 626 O O . ALA A 1 81 ? -4.284 2.375 -11.451 1.00 96.88 81 ALA A O 1
ATOM 627 N N . ALA A 1 82 ? -6.148 3.607 -11.633 1.00 97.81 82 ALA A N 1
ATOM 628 C CA . ALA A 1 82 ? -6.349 3.328 -13.052 1.00 97.81 82 ALA A CA 1
ATOM 629 C C . ALA A 1 82 ? -5.213 3.904 -13.914 1.00 97.81 82 ALA A C 1
ATOM 631 O O . ALA A 1 82 ? -4.757 3.234 -14.837 1.00 97.81 82 ALA A O 1
ATOM 632 N N . GLN A 1 83 ? -4.699 5.093 -13.581 1.00 98.25 83 GLN A N 1
ATOM 633 C CA . GLN A 1 83 ? -3.552 5.696 -14.272 1.00 98.25 83 GLN A CA 1
ATOM 634 C C . GLN A 1 83 ? -2.285 4.840 -14.146 1.00 98.25 83 GLN A C 1
ATOM 636 O O . GLN A 1 83 ? -1.571 4.656 -15.133 1.00 98.25 83 GLN A O 1
ATOM 641 N N . VAL A 1 84 ? -2.019 4.266 -12.966 1.00 98.56 84 VAL A N 1
ATOM 642 C CA . VAL A 1 84 ? -0.896 3.330 -12.784 1.00 98.56 84 VAL A CA 1
ATOM 643 C C . VAL A 1 84 ? -1.071 2.086 -13.655 1.00 98.56 84 VAL A C 1
ATOM 645 O O . VAL A 1 84 ? -0.138 1.709 -14.361 1.00 98.56 84 VAL A O 1
ATOM 648 N N . ARG A 1 85 ? -2.265 1.480 -13.657 1.00 98.56 85 ARG A N 1
ATOM 649 C CA . ARG A 1 85 ? -2.559 0.297 -14.484 1.00 98.56 85 ARG A CA 1
ATOM 650 C C . ARG A 1 85 ? -2.412 0.584 -15.979 1.00 98.56 85 ARG A C 1
ATOM 652 O O . ARG A 1 85 ? -1.731 -0.177 -16.653 1.00 98.56 85 ARG A O 1
ATOM 659 N N . SER A 1 86 ? -2.941 1.713 -16.458 1.00 98.62 86 SER A N 1
ATOM 660 C CA . SER A 1 86 ? -2.777 2.154 -17.854 1.00 98.62 86 SER A CA 1
ATOM 661 C C . SER A 1 86 ? -1.304 2.293 -18.227 1.00 98.62 86 SER A C 1
ATOM 663 O O . SER A 1 86 ? -0.870 1.773 -19.246 1.00 98.62 86 SER A O 1
ATOM 665 N N . THR A 1 87 ? -0.503 2.920 -17.358 1.00 98.75 87 THR A N 1
AT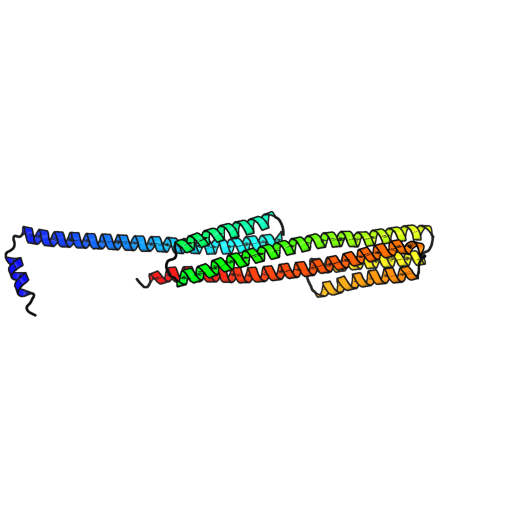OM 666 C CA . THR A 1 87 ? 0.934 3.095 -17.628 1.00 98.75 87 THR A CA 1
ATOM 667 C C . THR A 1 87 ? 1.674 1.756 -17.651 1.00 98.75 87 THR A C 1
ATOM 669 O O . THR A 1 87 ? 2.608 1.584 -18.426 1.00 98.75 87 THR A O 1
ATOM 672 N N . LEU A 1 88 ? 1.274 0.791 -16.814 1.00 98.69 88 LEU A N 1
ATOM 673 C CA . LEU A 1 88 ? 1.825 -0.566 -16.861 1.00 98.69 88 LEU A CA 1
ATOM 674 C C . LEU A 1 88 ? 1.455 -1.282 -18.167 1.00 98.69 88 LEU A C 1
ATOM 676 O O . LEU A 1 88 ? 2.293 -1.993 -18.713 1.00 98.69 88 LEU A O 1
ATOM 680 N N . ASP A 1 89 ? 0.235 -1.096 -18.673 1.00 98.75 89 ASP A N 1
ATOM 681 C CA . ASP A 1 89 ? -0.210 -1.684 -19.942 1.00 98.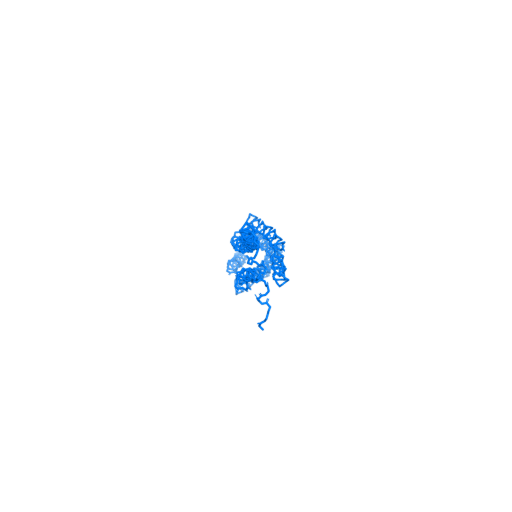75 89 ASP A CA 1
ATOM 682 C C . ASP A 1 89 ? 0.557 -1.086 -21.135 1.00 98.75 89 ASP A C 1
ATOM 684 O O . ASP A 1 89 ? 1.031 -1.820 -22.005 1.00 98.75 89 ASP A O 1
ATOM 688 N N . GLU A 1 90 ? 0.752 0.235 -21.140 1.00 98.69 90 GLU A N 1
ATOM 689 C CA . GLU A 1 90 ? 1.591 0.944 -22.116 1.00 98.69 90 GLU A CA 1
ATOM 690 C C . GLU A 1 90 ? 3.049 0.471 -22.047 1.00 98.69 90 GLU A C 1
ATOM 692 O O . GLU A 1 90 ? 3.666 0.183 -23.073 1.00 98.69 90 GLU A O 1
ATOM 697 N N . LEU A 1 91 ? 3.591 0.319 -20.836 1.00 98.56 91 LEU A N 1
ATOM 698 C CA . LEU A 1 91 ? 4.948 -0.174 -20.622 1.00 98.56 91 LEU A CA 1
ATOM 699 C C . LEU A 1 91 ? 5.117 -1.618 -21.109 1.00 98.56 91 LEU A C 1
ATOM 701 O O . LEU A 1 91 ? 6.121 -1.929 -21.747 1.00 98.56 91 LEU A O 1
ATOM 705 N N . ASP A 1 92 ? 4.145 -2.496 -20.857 1.00 98.44 92 ASP A N 1
ATOM 706 C CA . ASP A 1 92 ? 4.158 -3.868 -21.371 1.00 98.44 92 ASP A CA 1
ATOM 707 C C . ASP A 1 92 ? 4.174 -3.884 -22.909 1.00 98.44 92 ASP A C 1
ATOM 709 O O . ASP A 1 92 ? 4.952 -4.633 -23.508 1.00 98.44 92 ASP A O 1
ATOM 713 N N . ALA A 1 93 ? 3.380 -3.026 -23.558 1.00 98.44 93 ALA A N 1
ATOM 714 C CA . ALA A 1 93 ? 3.375 -2.888 -25.012 1.00 98.44 93 ALA A CA 1
ATOM 715 C C . ALA A 1 93 ? 4.720 -2.364 -25.551 1.00 98.44 93 ALA A C 1
ATOM 717 O O . ALA A 1 93 ? 5.286 -2.964 -26.471 1.00 98.44 93 ALA A O 1
ATOM 718 N N . ALA A 1 94 ? 5.277 -1.310 -24.948 1.00 98.31 94 ALA A N 1
ATOM 719 C CA . ALA A 1 94 ? 6.576 -0.751 -25.327 1.00 98.31 94 ALA A CA 1
ATOM 720 C C . ALA A 1 94 ? 7.712 -1.778 -25.172 1.00 98.31 94 ALA A C 1
ATOM 722 O O . ALA A 1 94 ? 8.582 -1.894 -26.040 1.00 98.31 94 ALA A O 1
ATOM 723 N N . LEU A 1 95 ? 7.673 -2.599 -24.118 1.00 98.19 95 LEU A N 1
ATOM 724 C CA . LEU A 1 95 ? 8.628 -3.690 -23.915 1.00 98.19 95 LEU A CA 1
ATOM 725 C C . LEU A 1 95 ? 8.534 -4.756 -25.010 1.00 98.19 95 LEU A C 1
ATOM 727 O O . LEU A 1 95 ? 9.569 -5.226 -25.482 1.00 98.19 95 LEU A O 1
ATOM 731 N N . GLN A 1 96 ? 7.328 -5.119 -25.461 1.00 97.69 96 GLN A N 1
ATOM 732 C CA . GLN A 1 96 ? 7.175 -6.041 -26.594 1.00 97.69 96 GLN A CA 1
ATOM 733 C C . GLN A 1 96 ? 7.699 -5.435 -27.901 1.00 97.69 96 GLN A C 1
ATOM 735 O O . GLN A 1 96 ? 8.394 -6.117 -28.659 1.00 97.69 96 GLN A O 1
ATOM 740 N N . THR A 1 97 ? 7.434 -4.151 -28.148 1.00 96.94 97 THR A N 1
ATOM 741 C CA . THR A 1 97 ? 7.978 -3.430 -29.306 1.00 96.94 97 THR A CA 1
ATOM 742 C C . THR A 1 97 ? 9.506 -3.442 -29.293 1.00 96.94 97 THR A C 1
ATOM 744 O O . THR A 1 97 ? 10.122 -3.885 -30.265 1.00 96.94 97 THR A O 1
ATOM 747 N N . ALA A 1 98 ? 10.132 -3.063 -28.174 1.00 96.12 98 ALA A N 1
ATOM 748 C CA . ALA A 1 98 ? 11.584 -3.108 -28.019 1.00 96.12 98 ALA A CA 1
ATOM 749 C C . ALA A 1 98 ? 12.134 -4.524 -28.263 1.00 96.12 98 ALA A C 1
ATOM 751 O O . ALA A 1 98 ? 13.124 -4.698 -28.982 1.00 96.12 98 ALA A O 1
ATOM 752 N N . ARG A 1 99 ? 11.452 -5.554 -27.743 1.00 95.25 99 ARG A N 1
ATOM 753 C CA . ARG A 1 99 ? 11.855 -6.960 -27.891 1.00 95.25 99 ARG A CA 1
ATOM 754 C C . ARG A 1 99 ? 11.927 -7.404 -29.346 1.00 95.25 99 ARG A C 1
ATOM 756 O O . ARG A 1 99 ? 12.843 -8.137 -29.712 1.00 95.25 99 ARG A O 1
ATOM 763 N N . ASN A 1 100 ? 10.990 -6.946 -30.170 1.00 94.69 100 ASN A N 1
ATOM 764 C CA . ASN A 1 100 ? 10.926 -7.291 -31.590 1.00 94.69 100 ASN A CA 1
ATOM 765 C C . ASN A 1 100 ? 12.020 -6.606 -32.428 1.00 94.69 100 ASN A C 1
ATOM 767 O O . ASN A 1 100 ? 12.394 -7.115 -33.491 1.00 94.69 100 ASN A O 1
ATOM 771 N N . LEU A 1 101 ? 12.550 -5.475 -31.954 1.00 92.19 101 LEU A N 1
ATOM 772 C CA . LEU A 1 101 ? 13.588 -4.693 -32.634 1.00 92.19 101 LEU A CA 1
ATOM 773 C C . LEU A 1 101 ? 15.011 -5.125 -32.251 1.00 92.19 101 LEU A C 1
ATOM 775 O O . LEU A 1 101 ? 15.936 -5.024 -33.064 1.00 92.19 101 LEU A O 1
ATOM 779 N N . LEU A 1 102 ? 15.200 -5.618 -31.025 1.00 88.75 102 LEU A N 1
ATOM 780 C CA . LEU A 1 102 ? 16.496 -6.061 -30.517 1.00 88.75 102 LEU A CA 1
ATOM 781 C C . LEU A 1 102 ? 16.954 -7.368 -31.186 1.00 88.75 102 LEU A C 1
ATOM 783 O O . LEU A 1 102 ? 16.161 -8.236 -31.550 1.00 88.75 102 LEU A O 1
ATOM 787 N N . ARG A 1 103 ? 18.272 -7.484 -31.392 1.00 84.94 103 ARG A N 1
ATOM 788 C CA . ARG A 1 103 ? 18.893 -8.606 -32.123 1.00 84.94 103 ARG A CA 1
ATOM 789 C C . ARG A 1 103 ? 19.947 -9.369 -31.321 1.00 84.94 103 ARG A C 1
ATOM 791 O O . ARG A 1 103 ? 20.103 -10.564 -31.538 1.00 84.94 103 ARG A O 1
ATOM 798 N N . SER A 1 104 ? 20.666 -8.705 -30.413 1.00 88.69 104 SER A N 1
ATOM 799 C CA . SER A 1 104 ? 21.702 -9.370 -29.607 1.00 88.69 104 SER A CA 1
ATOM 800 C C . SER A 1 104 ? 21.062 -10.190 -28.475 1.00 88.69 104 SER A C 1
ATOM 802 O O . SER A 1 104 ? 20.184 -9.659 -27.782 1.00 88.69 104 SER A O 1
ATOM 804 N N . PRO A 1 105 ? 21.501 -11.445 -28.256 1.00 90.00 105 PRO A N 1
ATOM 805 C CA . PRO A 1 105 ? 21.019 -12.282 -27.158 1.00 90.00 105 PRO A CA 1
ATOM 806 C C . PRO A 1 105 ? 21.182 -11.629 -25.781 1.00 90.00 105 PRO A C 1
ATOM 808 O O . PRO A 1 105 ? 20.279 -11.707 -24.954 1.00 90.00 105 PRO A O 1
ATOM 811 N N . GLU A 1 106 ? 22.294 -10.930 -25.551 1.00 90.44 106 GLU A N 1
ATOM 812 C CA . GLU A 1 106 ? 22.585 -10.254 -24.283 1.00 90.44 106 GLU A CA 1
ATOM 813 C C . GLU A 1 106 ? 21.582 -9.129 -24.008 1.00 90.44 106 GLU A C 1
ATOM 815 O O . GLU A 1 106 ? 21.090 -8.982 -22.890 1.00 90.44 106 GLU A O 1
ATOM 820 N N . ASN A 1 107 ? 21.237 -8.346 -25.033 1.00 92.44 107 ASN A N 1
ATOM 821 C CA . ASN A 1 107 ? 20.251 -7.280 -24.880 1.00 92.44 107 ASN A CA 1
ATOM 822 C C . ASN A 1 107 ? 18.826 -7.830 -24.723 1.00 92.44 107 ASN A C 1
ATOM 824 O O . ASN A 1 107 ? 18.034 -7.261 -23.975 1.00 92.44 107 ASN A O 1
ATOM 828 N N . LEU A 1 108 ? 18.497 -8.937 -25.398 1.00 93.88 108 LEU A N 1
ATOM 829 C CA . LEU A 1 108 ? 17.218 -9.625 -25.206 1.00 93.88 108 LEU A CA 1
ATOM 830 C C . LEU A 1 108 ? 17.087 -10.166 -23.778 1.00 93.88 108 LEU A C 1
ATOM 832 O O . LEU A 1 108 ? 16.027 -10.025 -23.183 1.00 93.88 108 LEU A O 1
ATOM 836 N N . GLN A 1 109 ? 18.166 -10.697 -23.197 1.00 94.75 109 GLN A N 1
ATOM 837 C CA . GLN A 1 109 ? 18.170 -11.150 -21.807 1.00 94.75 109 GLN A CA 1
ATOM 838 C C . GLN A 1 109 ? 17.917 -9.997 -20.824 1.00 94.75 109 GLN A C 1
ATOM 840 O O . GLN A 1 109 ? 17.116 -10.141 -19.902 1.00 94.75 109 GLN A O 1
ATOM 845 N N . LEU A 1 110 ? 18.563 -8.842 -21.022 1.00 95.00 110 LEU A N 1
ATOM 846 C CA . LEU A 1 110 ? 18.312 -7.646 -20.208 1.00 95.00 110 LEU A CA 1
ATOM 847 C C . LEU A 1 110 ? 16.863 -7.159 -20.338 1.00 95.00 110 LEU A C 1
ATOM 849 O O . LEU A 1 110 ? 16.252 -6.761 -19.347 1.00 95.00 110 LEU A O 1
ATOM 853 N N . LEU A 1 111 ? 16.291 -7.228 -21.539 1.00 95.62 111 LEU A N 1
ATOM 854 C CA . LEU A 1 111 ? 14.894 -6.872 -21.749 1.00 95.62 111 LEU A CA 1
ATOM 855 C C . LEU A 1 111 ? 13.927 -7.886 -21.121 1.00 95.62 111 LEU A C 1
ATOM 857 O O . LEU A 1 111 ? 12.909 -7.491 -20.565 1.00 95.62 111 LEU A O 1
ATOM 861 N N . ASP A 1 112 ? 14.241 -9.179 -21.149 1.00 95.56 112 ASP A N 1
ATOM 862 C CA . ASP A 1 112 ? 13.430 -10.198 -20.478 1.00 95.56 112 ASP A CA 1
ATOM 863 C C . ASP A 1 112 ? 13.438 -9.988 -18.947 1.00 95.56 112 ASP A C 1
ATOM 865 O O . ASP A 1 112 ? 12.399 -10.133 -18.299 1.00 95.56 112 ASP A O 1
ATOM 869 N N . VAL A 1 113 ? 14.565 -9.539 -18.371 1.00 94.62 113 VAL A N 1
ATOM 870 C CA . VAL A 1 113 ? 14.631 -9.077 -16.969 1.00 94.62 113 VAL A CA 1
ATOM 871 C C . VAL A 1 113 ? 13.721 -7.866 -16.742 1.00 94.62 113 VAL A C 1
ATOM 873 O O . VAL A 1 113 ? 13.006 -7.825 -15.743 1.00 94.62 113 VAL A O 1
ATOM 876 N N . GLN A 1 114 ? 13.700 -6.906 -17.670 1.00 96.69 114 GLN A N 1
ATOM 877 C CA . GLN A 1 114 ? 12.819 -5.736 -17.605 1.00 96.69 114 GLN A CA 1
ATOM 878 C C . GLN A 1 114 ? 11.334 -6.132 -17.639 1.00 96.69 114 GLN A C 1
ATOM 880 O O . GLN A 1 114 ? 10.549 -5.640 -16.834 1.00 96.69 114 GLN A O 1
ATOM 885 N N . ILE A 1 115 ? 10.954 -7.062 -18.521 1.00 97.88 115 ILE A N 1
ATOM 886 C CA . ILE A 1 115 ? 9.591 -7.606 -18.618 1.00 97.88 115 ILE A CA 1
ATOM 887 C C . ILE A 1 115 ? 9.186 -8.284 -17.309 1.00 97.88 115 ILE A C 1
ATOM 889 O O . ILE A 1 115 ? 8.078 -8.068 -16.815 1.00 97.88 115 ILE A O 1
ATOM 893 N N . GLN A 1 116 ? 10.075 -9.087 -16.720 1.00 98.12 116 GLN A N 1
ATOM 894 C CA . GLN A 1 116 ? 9.786 -9.716 -15.435 1.00 98.12 116 GLN A CA 1
ATOM 895 C C . GLN A 1 116 ? 9.655 -8.676 -14.314 1.00 98.12 116 GLN A C 1
ATOM 897 O O . GLN A 1 116 ? 8.720 -8.759 -13.521 1.00 98.12 116 GLN A O 1
ATOM 902 N N . ALA A 1 117 ? 10.521 -7.660 -14.285 1.00 98.25 117 ALA A N 1
ATOM 903 C CA . ALA A 1 117 ? 10.439 -6.576 -13.312 1.00 98.25 117 ALA A CA 1
ATOM 904 C C . ALA A 1 117 ? 9.114 -5.797 -13.417 1.00 98.25 117 ALA A C 1
ATOM 906 O O . ALA A 1 117 ? 8.513 -5.500 -12.386 1.00 98.25 117 ALA A O 1
ATOM 907 N N . THR A 1 118 ? 8.612 -5.530 -14.630 1.00 98.50 118 THR A N 1
ATOM 908 C CA . THR A 1 118 ? 7.295 -4.899 -14.846 1.00 98.50 118 THR A CA 1
ATOM 909 C C . THR A 1 118 ? 6.152 -5.764 -14.313 1.00 98.50 118 THR A C 1
ATOM 911 O O . THR A 1 118 ? 5.249 -5.252 -13.650 1.00 98.50 118 THR A O 1
ATOM 914 N N . ARG A 1 119 ? 6.198 -7.087 -14.521 1.00 98.50 119 ARG A N 1
ATOM 915 C CA . ARG A 1 119 ? 5.199 -8.018 -13.959 1.00 98.50 119 ARG A CA 1
ATOM 916 C C . ARG A 1 119 ? 5.233 -8.039 -12.434 1.00 98.50 119 ARG A C 1
ATOM 918 O O . ARG A 1 119 ? 4.187 -7.955 -11.793 1.00 98.50 119 ARG A O 1
ATOM 925 N N . ASP A 1 120 ? 6.427 -8.103 -11.852 1.00 98.62 120 ASP A N 1
ATOM 926 C CA . ASP A 1 120 ? 6.608 -8.078 -10.401 1.00 98.62 120 ASP A CA 1
ATOM 927 C C . ASP A 1 120 ? 6.153 -6.739 -9.805 1.00 98.62 120 ASP A C 1
ATOM 929 O O . ASP A 1 120 ? 5.595 -6.707 -8.703 1.00 98.62 120 ASP A O 1
ATOM 933 N N . TYR A 1 121 ? 6.355 -5.639 -10.537 1.00 98.75 121 TYR A N 1
ATOM 934 C CA . TYR A 1 121 ? 5.864 -4.314 -10.174 1.00 98.75 121 TYR A CA 1
ATOM 935 C C . TYR A 1 121 ? 4.339 -4.300 -10.173 1.00 98.75 121 TYR A C 1
ATOM 937 O O . TYR A 1 121 ? 3.747 -3.897 -9.176 1.00 98.75 121 TYR A O 1
ATOM 945 N N . ARG A 1 122 ? 3.701 -4.790 -11.244 1.00 98.69 122 ARG A N 1
ATOM 946 C CA . ARG A 1 122 ? 2.240 -4.885 -11.360 1.00 98.69 122 ARG A CA 1
ATOM 947 C C . ARG A 1 122 ? 1.635 -5.679 -10.206 1.00 98.69 122 ARG A C 1
ATOM 949 O O . ARG A 1 122 ? 0.711 -5.194 -9.565 1.00 98.69 122 ARG A O 1
ATOM 956 N N . GLN A 1 123 ? 2.189 -6.848 -9.884 1.00 98.62 123 GLN A N 1
ATOM 957 C CA . GLN A 1 123 ? 1.715 -7.634 -8.742 1.00 98.62 123 GLN A CA 1
ATOM 958 C C . GLN A 1 123 ? 1.854 -6.856 -7.427 1.00 98.62 123 GLN A C 1
ATOM 960 O O . GLN A 1 123 ? 0.916 -6.796 -6.639 1.00 98.62 123 GLN A O 1
ATOM 965 N N . SER A 1 124 ? 3.004 -6.212 -7.214 1.00 98.62 124 SER A N 1
ATOM 966 C CA . SER A 1 124 ? 3.246 -5.418 -6.003 1.00 98.62 124 SER A CA 1
ATOM 967 C C . SER A 1 124 ? 2.296 -4.216 -5.912 1.00 98.62 124 SER A C 1
ATOM 969 O O . SER A 1 124 ? 1.878 -3.839 -4.821 1.00 98.62 124 SER A O 1
ATOM 971 N N . PHE A 1 125 ? 1.912 -3.630 -7.046 1.00 98.62 125 PHE A N 1
ATOM 972 C CA . PHE A 1 125 ? 0.925 -2.558 -7.100 1.00 98.62 125 PHE A CA 1
ATOM 973 C C . PHE A 1 125 ? -0.482 -3.035 -6.713 1.00 98.62 125 PHE A C 1
ATOM 975 O O . PHE A 1 125 ? -1.175 -2.352 -5.956 1.00 98.62 125 PHE A O 1
ATOM 982 N N . GLU A 1 126 ? -0.903 -4.214 -7.176 1.00 98.19 126 GLU A N 1
ATOM 983 C CA . GLU A 1 126 ? -2.185 -4.802 -6.768 1.00 98.19 126 GLU A CA 1
ATOM 984 C C . GLU A 1 126 ? -2.190 -5.174 -5.277 1.00 98.19 126 GLU A C 1
ATOM 986 O O . GLU A 1 126 ? -3.162 -4.891 -4.572 1.00 98.19 126 GLU A O 1
ATOM 991 N N . ASP A 1 127 ? -1.083 -5.723 -4.762 1.00 98.19 127 ASP A N 1
ATOM 992 C CA . ASP A 1 127 ? -0.922 -6.019 -3.333 1.00 98.19 127 ASP A CA 1
ATOM 993 C C . ASP A 1 127 ? -1.031 -4.739 -2.488 1.00 98.19 127 ASP A C 1
ATOM 995 O O . ASP A 1 127 ? -1.741 -4.707 -1.479 1.00 98.19 127 ASP A O 1
ATOM 999 N N . MET A 1 128 ? -0.373 -3.660 -2.929 1.00 97.75 128 MET A N 1
ATOM 1000 C CA . MET A 1 128 ? -0.471 -2.342 -2.303 1.00 97.75 128 MET A CA 1
ATOM 1001 C C . MET A 1 128 ? -1.907 -1.814 -2.330 1.00 97.75 128 MET A C 1
ATOM 1003 O O . MET A 1 128 ? -2.408 -1.367 -1.298 1.00 97.75 128 MET A O 1
ATOM 1007 N N . SER A 1 129 ? -2.575 -1.892 -3.482 1.00 96.62 129 SER A N 1
ATOM 1008 C CA . SER A 1 129 ? -3.936 -1.378 -3.657 1.00 96.62 129 SER A CA 1
ATOM 1009 C C . SER A 1 129 ? -4.926 -2.078 -2.728 1.00 96.62 129 SER A C 1
ATOM 1011 O O . SER A 1 129 ? -5.671 -1.429 -1.994 1.00 96.62 129 SER A O 1
ATOM 1013 N N . LYS A 1 130 ? -4.853 -3.410 -2.656 1.00 97.00 130 LYS A N 1
ATOM 1014 C CA . LYS A 1 130 ? -5.667 -4.221 -1.743 1.00 97.00 130 LYS A CA 1
ATOM 1015 C C . LYS A 1 130 ? -5.386 -3.912 -0.270 1.00 97.00 130 LYS A C 1
ATOM 1017 O O . LYS A 1 130 ? -6.299 -3.904 0.564 1.00 97.00 130 LYS A O 1
ATOM 1022 N N . ALA A 1 131 ? -4.121 -3.677 0.074 1.00 97.69 131 ALA A N 1
ATOM 1023 C CA . ALA A 1 131 ? -3.741 -3.292 1.425 1.00 97.69 131 ALA A CA 1
ATOM 1024 C C . ALA A 1 131 ? -4.334 -1.922 1.798 1.00 97.69 131 ALA A C 1
ATOM 1026 O O . ALA A 1 131 ? -4.895 -1.775 2.881 1.00 97.69 131 ALA A O 1
ATOM 1027 N N . ILE A 1 132 ? -4.309 -0.945 0.891 1.00 94.94 132 ILE A N 1
ATOM 1028 C CA . ILE A 1 132 ? -4.929 0.370 1.106 1.00 94.94 132 ILE A CA 1
ATOM 1029 C C . ILE A 1 132 ? -6.449 0.251 1.272 1.00 94.94 132 ILE A C 1
ATOM 1031 O O . ILE A 1 132 ? -6.995 0.811 2.219 1.00 94.94 132 ILE A O 1
ATOM 1035 N N . GLU A 1 133 ? -7.134 -0.531 0.437 1.00 94.69 133 GLU A N 1
ATOM 1036 C CA . GLU A 1 133 ? -8.576 -0.787 0.597 1.00 94.69 133 GLU A CA 1
ATOM 1037 C C . GLU A 1 133 ? -8.899 -1.372 1.980 1.00 94.69 133 GLU A C 1
ATOM 1039 O O . GLU A 1 133 ? -9.812 -0.915 2.672 1.00 94.69 133 GLU A O 1
ATOM 1044 N N . THR A 1 134 ? -8.100 -2.345 2.430 1.00 97.12 134 THR A N 1
ATOM 1045 C CA . THR A 1 134 ? -8.237 -2.949 3.765 1.00 97.12 134 THR A CA 1
ATOM 1046 C C . THR A 1 134 ? -7.992 -1.925 4.873 1.00 97.12 134 THR A C 1
ATOM 1048 O O . THR A 1 134 ? -8.699 -1.920 5.887 1.00 97.12 134 THR A O 1
ATOM 1051 N N . ARG A 1 135 ? -7.005 -1.041 4.691 1.00 95.25 135 ARG A N 1
ATOM 1052 C CA . ARG A 1 135 ? -6.684 0.037 5.627 1.00 95.25 135 ARG A CA 1
ATOM 1053 C C . ARG A 1 135 ? -7.868 0.991 5.780 1.00 95.25 135 ARG A C 1
ATOM 1055 O O . ARG A 1 135 ? -8.285 1.242 6.910 1.00 95.25 135 ARG A O 1
ATOM 1062 N N . GLU A 1 136 ? -8.439 1.474 4.678 1.00 92.62 136 GLU A N 1
ATOM 1063 C CA . GLU A 1 136 ? -9.574 2.407 4.700 1.00 92.62 136 GLU A CA 1
ATOM 1064 C C . GLU A 1 136 ? -10.847 1.760 5.264 1.00 92.62 136 GLU A C 1
ATOM 1066 O O . GLU A 1 136 ? -11.513 2.347 6.122 1.00 92.62 136 GLU A O 1
ATOM 1071 N N . ALA A 1 137 ? -11.131 0.504 4.902 1.00 95.12 137 ALA A N 1
ATOM 1072 C CA . ALA A 1 137 ? -12.223 -0.259 5.508 1.00 95.12 137 ALA A CA 1
ATOM 1073 C C . ALA A 1 137 ? -12.041 -0.408 7.030 1.00 95.12 137 ALA A C 1
ATOM 1075 O O . ALA A 1 137 ? -12.995 -0.275 7.799 1.00 95.12 137 ALA A O 1
ATOM 1076 N N . SER A 1 138 ? -10.803 -0.618 7.488 1.00 97.00 138 SER A N 1
ATOM 1077 C CA . SER A 1 138 ? -10.485 -0.694 8.917 1.00 97.00 138 SER A CA 1
ATOM 1078 C C . SER A 1 138 ? -10.697 0.647 9.628 1.00 97.00 138 SER A C 1
ATOM 1080 O O . SER A 1 138 ? -11.127 0.649 10.779 1.00 97.00 138 SER A O 1
ATOM 1082 N N . ARG A 1 139 ? -10.473 1.794 8.964 1.00 94.12 139 ARG A N 1
ATOM 1083 C CA . ARG A 1 139 ? -10.784 3.125 9.530 1.00 94.12 139 ARG A CA 1
ATOM 1084 C C . ARG A 1 139 ? -12.279 3.317 9.771 1.00 94.12 139 ARG A C 1
ATOM 1086 O O . ARG A 1 139 ? -12.659 3.819 10.827 1.00 94.12 139 ARG A O 1
ATOM 1093 N N . SER A 1 140 ? -13.117 2.879 8.835 1.00 95.25 140 SER A N 1
ATOM 1094 C CA . SER A 1 140 ? -14.575 2.888 9.005 1.00 95.25 140 SER A CA 1
ATOM 1095 C C . SER A 1 140 ? -15.009 1.974 10.160 1.00 95.25 140 SER A C 1
ATOM 1097 O O . SER A 1 140 ? -15.691 2.436 11.075 1.00 95.25 140 SER A O 1
ATOM 1099 N N . GLN A 1 141 ? -14.506 0.733 10.207 1.00 97.00 141 GLN A N 1
ATOM 1100 C CA . GLN A 1 141 ? -14.778 -0.205 11.309 1.00 97.00 141 GLN A CA 1
ATOM 1101 C C . GLN A 1 141 ? -14.308 0.323 12.669 1.00 97.00 141 GLN A C 1
ATOM 1103 O O . GLN A 1 141 ? -14.933 0.049 13.693 1.00 97.00 141 GLN A O 1
ATOM 1108 N N . MET A 1 142 ? -13.201 1.069 12.701 1.00 97.81 142 MET A N 1
ATOM 1109 C CA . MET A 1 142 ? -12.722 1.733 13.908 1.00 97.81 142 MET A CA 1
ATOM 1110 C C . MET A 1 142 ? -13.755 2.747 14.429 1.00 97.81 142 MET A C 1
ATOM 1112 O O . MET A 1 142 ? -14.098 2.710 15.609 1.00 97.81 142 MET A O 1
ATOM 1116 N N . GLY A 1 143 ? -14.289 3.607 13.557 1.00 95.19 143 GLY A N 1
ATOM 1117 C CA . GLY A 1 143 ? -15.344 4.562 13.916 1.00 95.19 143 GLY A CA 1
ATOM 1118 C C . GLY A 1 143 ? -16.592 3.869 14.462 1.00 95.19 143 GLY A C 1
ATOM 1119 O O . GLY A 1 143 ? -16.966 4.101 15.607 1.00 95.19 143 GLY A O 1
ATOM 1120 N N . GLU A 1 144 ? -17.160 2.937 13.694 1.00 97.38 144 GLU A N 1
ATOM 1121 C CA . GLU A 1 144 ? -18.395 2.228 14.061 1.00 97.38 144 GLU A CA 1
ATOM 1122 C C . GLU A 1 144 ? -18.295 1.491 15.402 1.00 97.38 144 GLU A C 1
ATOM 1124 O O . GLU A 1 144 ? -19.232 1.492 16.199 1.00 97.38 144 GLU A O 1
ATOM 1129 N N . ASN A 1 145 ? -17.168 0.825 15.665 1.00 98.12 145 ASN A N 1
ATOM 1130 C CA . ASN A 1 145 ? -16.994 0.063 16.899 1.00 98.12 145 ASN A CA 1
ATOM 1131 C C . ASN A 1 145 ? -16.742 0.958 18.119 1.00 98.12 145 ASN A C 1
ATOM 1133 O O . ASN A 1 145 ? -17.216 0.637 19.210 1.00 98.12 145 ASN A O 1
ATOM 1137 N N . ALA A 1 146 ? -16.036 2.078 17.943 1.00 96.94 146 ALA A N 1
ATOM 1138 C CA . ALA A 1 146 ? -15.885 3.068 19.003 1.00 96.94 146 ALA A CA 1
ATOM 1139 C C . ALA A 1 146 ? -17.226 3.739 19.331 1.00 96.94 146 ALA A C 1
ATOM 1141 O O . ALA A 1 146 ? -17.547 3.902 20.506 1.00 96.94 146 ALA A O 1
ATOM 1142 N N . ASP A 1 147 ? -18.023 4.071 18.314 1.00 98.06 147 ASP A N 1
ATOM 1143 C CA . ASP A 1 147 ? -19.324 4.718 18.491 1.00 98.06 147 ASP A CA 1
ATOM 1144 C C . ASP A 1 147 ? -20.311 3.786 19.213 1.00 98.06 147 ASP A C 1
ATOM 1146 O O . ASP A 1 147 ? -20.975 4.219 20.147 1.00 98.06 147 ASP A O 1
ATOM 1150 N N . LYS A 1 148 ? -20.296 2.472 18.934 1.00 97.12 148 LYS A N 1
ATOM 1151 C CA . LYS A 1 148 ? -21.055 1.487 19.735 1.00 97.12 148 LYS A CA 1
ATOM 1152 C C . LYS A 1 148 ? -20.712 1.533 21.225 1.00 97.12 148 LYS A C 1
ATOM 1154 O O . LYS A 1 148 ? -21.604 1.369 22.050 1.00 97.12 148 LYS A O 1
ATOM 1159 N N . ALA A 1 149 ? -19.437 1.696 21.581 1.00 97.88 149 ALA A N 1
ATOM 1160 C CA . ALA A 1 149 ? -19.033 1.771 22.984 1.00 97.88 149 ALA A CA 1
ATOM 1161 C C . ALA A 1 149 ? -19.502 3.078 23.642 1.00 97.88 149 ALA A C 1
ATOM 1163 O O . ALA A 1 149 ? -19.966 3.046 24.781 1.00 97.88 149 ALA A O 1
ATOM 1164 N N . VAL A 1 150 ? -19.425 4.194 22.910 1.00 98.31 150 VAL A N 1
ATOM 1165 C CA . VAL A 1 150 ? -19.938 5.501 23.348 1.00 98.31 150 VAL A CA 1
ATOM 1166 C C . VAL A 1 150 ? -21.452 5.447 23.556 1.00 98.31 150 VAL A C 1
ATOM 1168 O O . VAL A 1 150 ? -21.911 5.764 24.644 1.00 98.31 150 VAL A O 1
ATOM 1171 N N . ASP A 1 151 ? -22.214 4.933 22.590 1.00 98.38 151 ASP A N 1
ATOM 1172 C CA . ASP A 1 151 ? -23.679 4.858 22.669 1.00 98.38 151 ASP A CA 1
ATOM 1173 C C . ASP A 1 151 ? -24.167 4.090 23.905 1.00 98.38 151 ASP A C 1
ATOM 1175 O O . ASP A 1 151 ? -25.170 4.450 24.524 1.00 98.38 151 ASP A O 1
ATOM 1179 N N . GLN A 1 152 ? -23.484 3.001 24.272 1.00 98.19 152 GLN A N 1
ATOM 1180 C CA . GLN A 1 152 ? -23.834 2.246 25.476 1.00 98.19 152 GLN A CA 1
ATOM 1181 C C . GLN A 1 152 ? -23.471 3.009 26.747 1.00 98.19 152 GLN A C 1
ATOM 1183 O O . GLN A 1 152 ? -24.258 2.995 27.693 1.00 98.19 152 GLN A O 1
ATOM 1188 N N . ALA A 1 153 ? -22.317 3.680 26.768 1.00 97.31 153 ALA A N 1
ATOM 1189 C CA . ALA A 1 153 ? -21.913 4.496 27.905 1.00 97.31 153 ALA A CA 1
ATOM 1190 C C . ALA A 1 153 ? -22.887 5.663 28.134 1.00 97.31 153 ALA A C 1
ATOM 1192 O O . ALA A 1 153 ? -23.356 5.839 29.256 1.00 97.31 153 ALA A O 1
ATOM 1193 N N . ASP A 1 154 ? -23.286 6.362 27.070 1.00 97.69 154 ASP A N 1
ATOM 1194 C CA . ASP A 1 154 ? -24.230 7.485 27.115 1.00 97.69 154 ASP A CA 1
ATOM 1195 C C . ASP A 1 154 ? -25.612 7.054 27.626 1.00 97.69 154 ASP A C 1
ATOM 1197 O O . ASP A 1 154 ? -26.259 7.760 28.402 1.00 97.69 154 ASP A O 1
ATOM 1201 N N . ARG A 1 155 ? -26.083 5.863 27.233 1.00 96.88 155 ARG A N 1
ATOM 1202 C CA . ARG A 1 155 ? -27.350 5.324 27.747 1.00 96.88 155 ARG A CA 1
ATOM 1203 C C . ARG A 1 155 ? -27.266 4.981 29.235 1.00 96.88 155 ARG A C 1
ATOM 1205 O O . ARG A 1 155 ? -28.219 5.250 29.956 1.00 96.88 155 ARG A O 1
ATOM 1212 N N . ILE A 1 156 ? -26.157 4.394 29.699 1.00 95.81 156 ILE A N 1
ATOM 1213 C CA . ILE A 1 156 ? -25.952 4.117 31.133 1.00 95.81 156 ILE A CA 1
ATOM 1214 C C . ILE A 1 156 ? -25.894 5.434 31.909 1.00 95.81 156 ILE A C 1
ATOM 1216 O O . ILE A 1 156 ? -26.546 5.566 32.940 1.00 95.81 156 ILE A O 1
ATOM 1220 N N . GLU A 1 157 ? -25.165 6.423 31.393 1.00 95.31 157 GLU A N 1
ATOM 1221 C CA . GLU A 1 157 ? -25.081 7.765 31.966 1.00 95.31 157 GLU A CA 1
ATOM 1222 C C . GLU A 1 157 ? -26.467 8.407 32.121 1.00 95.31 157 GLU A C 1
ATOM 1224 O O . GLU A 1 157 ? -26.805 8.893 33.202 1.00 95.31 157 GLU A O 1
ATOM 1229 N N . ALA A 1 158 ? -27.309 8.328 31.087 1.00 95.00 158 ALA A N 1
ATOM 1230 C CA . ALA A 1 158 ? -28.670 8.855 31.117 1.00 95.00 158 ALA A CA 1
ATOM 1231 C C . ALA A 1 158 ? -29.589 8.151 32.132 1.00 95.00 158 ALA A C 1
ATOM 1233 O O . ALA A 1 158 ? -30.445 8.809 32.725 1.00 95.00 158 ALA A O 1
ATOM 1234 N N . GLU A 1 159 ? -29.447 6.839 32.337 1.00 94.06 159 GLU A N 1
ATOM 1235 C CA . GLU A 1 159 ? -30.222 6.118 33.356 1.00 94.06 159 GLU A CA 1
ATOM 1236 C C . GLU A 1 159 ? -29.732 6.439 34.774 1.00 94.06 159 GLU A C 1
ATOM 1238 O O . GLU A 1 159 ? -30.543 6.754 35.642 1.00 94.06 159 GLU A O 1
ATOM 1243 N N . LEU A 1 160 ? -28.415 6.475 34.998 1.00 92.94 160 LEU A N 1
ATOM 1244 C CA . LEU A 1 160 ? -27.837 6.800 36.307 1.00 92.94 160 LEU A CA 1
ATOM 1245 C C . LEU A 1 160 ? -28.174 8.225 36.770 1.00 92.94 160 LEU A C 1
ATOM 1247 O O . LEU A 1 160 ? -28.354 8.453 37.967 1.00 92.94 160 LEU A O 1
ATOM 1251 N N . LEU A 1 161 ? -28.320 9.171 35.835 1.00 90.56 161 LEU A N 1
ATOM 1252 C CA . LEU A 1 161 ? -28.810 10.524 36.128 1.00 90.56 161 LEU A CA 1
ATOM 1253 C C . LEU A 1 161 ? -30.230 10.537 36.707 1.00 90.56 161 LEU A C 1
ATOM 1255 O O . LEU A 1 161 ? -30.545 11.400 37.523 1.00 90.56 161 LEU A O 1
ATOM 1259 N N . LYS A 1 162 ? -31.097 9.604 36.296 1.00 91.75 162 LYS A N 1
ATOM 1260 C CA . LYS A 1 162 ? -32.477 9.512 36.805 1.00 91.75 162 LYS A CA 1
ATOM 1261 C C . LYS A 1 162 ? -32.535 8.901 38.202 1.00 91.75 162 LYS A C 1
ATOM 1263 O O . LYS A 1 162 ? -33.470 9.182 38.945 1.00 91.75 162 LYS A O 1
ATOM 1268 N N . GLU A 1 163 ? -31.559 8.062 38.540 1.00 88.44 163 GLU A N 1
ATOM 1269 C CA . GLU A 1 163 ? -31.470 7.362 39.826 1.00 88.44 163 GLU A CA 1
ATOM 1270 C C . GLU A 1 163 ? -30.847 8.214 40.948 1.00 88.44 163 GLU A C 1
ATOM 1272 O O . GLU A 1 163 ? -30.780 7.756 42.085 1.00 88.44 163 GLU A O 1
ATOM 1277 N N . ASP A 1 164 ? -30.388 9.437 40.644 1.00 83.75 164 ASP A N 1
ATOM 1278 C CA . ASP A 1 164 ? -29.677 10.346 41.566 1.00 83.75 164 ASP A CA 1
ATOM 1279 C C . ASP A 1 164 ? -28.437 9.700 42.232 1.00 83.75 164 ASP A C 1
ATOM 1281 O O . ASP A 1 164 ? -28.006 10.056 43.332 1.00 83.75 164 ASP A O 1
ATOM 1285 N N . ASN A 1 165 ? -27.820 8.723 41.553 1.00 83.31 165 ASN A N 1
ATOM 1286 C CA . ASN A 1 165 ? -26.636 8.017 42.039 1.00 83.31 165 ASN A CA 1
ATOM 1287 C C . ASN A 1 165 ? -25.349 8.686 41.534 1.00 83.31 165 ASN A C 1
ATOM 1289 O O . ASN A 1 165 ? -24.729 8.258 40.558 1.00 83.31 165 ASN A O 1
ATOM 1293 N N . ILE A 1 166 ? -24.921 9.736 42.237 1.00 88.56 166 ILE A N 1
ATOM 1294 C CA . ILE A 1 166 ? -23.747 10.552 41.878 1.00 88.56 166 ILE A CA 1
ATOM 1295 C C . ILE A 1 166 ? -22.453 9.724 41.774 1.00 88.56 166 ILE A C 1
ATOM 1297 O O . ILE A 1 166 ? -21.607 10.006 40.924 1.00 88.56 166 ILE A O 1
ATOM 1301 N N . LEU A 1 16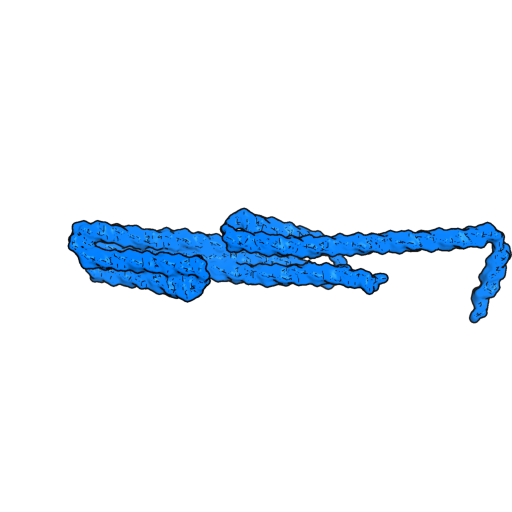7 ? -22.267 8.708 42.624 1.00 89.38 167 LEU A N 1
ATOM 1302 C CA . LEU A 1 167 ? -21.052 7.883 42.598 1.00 89.38 167 LEU A CA 1
ATOM 1303 C C . LEU A 1 167 ? -20.985 7.033 41.326 1.00 89.38 167 LEU A C 1
ATOM 1305 O O . LEU A 1 167 ? -19.969 7.060 40.631 1.00 89.38 167 LEU A O 1
ATOM 1309 N N . ALA A 1 168 ? -22.079 6.348 40.986 1.00 90.81 168 ALA A N 1
ATOM 1310 C CA . ALA A 1 168 ? -22.174 5.582 39.747 1.00 90.81 168 ALA A CA 1
ATOM 1311 C C . ALA A 1 168 ? -22.065 6.492 38.512 1.00 90.81 168 ALA A C 1
ATOM 1313 O O . ALA A 1 168 ? -21.355 6.161 37.560 1.00 90.81 168 ALA A O 1
ATOM 1314 N N . PHE A 1 169 ? -22.699 7.669 38.558 1.00 93.44 169 PHE A N 1
ATOM 1315 C CA . PHE A 1 169 ? -22.613 8.679 37.503 1.00 93.44 169 PHE A CA 1
ATOM 1316 C C . PHE A 1 169 ? -21.164 9.141 37.254 1.00 93.44 169 PHE A C 1
ATOM 1318 O O . PHE A 1 169 ? -20.686 9.158 36.121 1.00 93.44 169 PHE A O 1
ATOM 1325 N N . ASN A 1 170 ? -20.406 9.444 38.310 1.00 94.56 170 ASN A N 1
ATOM 1326 C CA . ASN A 1 170 ? -18.992 9.800 38.169 1.00 94.56 170 ASN A CA 1
ATOM 1327 C C . ASN A 1 170 ? -18.157 8.650 37.581 1.00 94.56 170 ASN A C 1
ATOM 1329 O O . ASN A 1 170 ? -17.223 8.899 36.812 1.00 94.56 170 ASN A O 1
ATOM 1333 N N . GLY A 1 171 ? -18.499 7.403 37.918 1.00 96.00 171 GLY A N 1
ATOM 1334 C CA . GLY A 1 171 ? -17.870 6.208 37.362 1.00 96.00 171 GLY A CA 1
ATOM 1335 C C . GLY A 1 171 ? -18.049 6.101 35.846 1.00 96.00 171 GLY A C 1
ATOM 1336 O O . GLY A 1 171 ? -17.059 5.958 35.122 1.00 96.00 171 GLY A O 1
ATOM 1337 N N . ILE A 1 172 ? -19.282 6.244 35.346 1.00 97.06 172 ILE A N 1
ATOM 1338 C CA . ILE A 1 172 ? -19.546 6.186 33.900 1.00 97.06 172 ILE A CA 1
ATOM 1339 C C . ILE A 1 172 ? -18.921 7.367 33.145 1.00 97.06 172 ILE A C 1
ATOM 1341 O O . ILE A 1 172 ? -18.316 7.156 32.097 1.00 97.06 172 ILE A O 1
ATOM 1345 N N . VAL A 1 173 ? -18.908 8.578 33.715 1.00 96.81 173 VAL A N 1
ATOM 1346 C CA . VAL A 1 173 ? -18.174 9.722 33.135 1.00 96.81 173 VAL A CA 1
ATOM 1347 C C . VAL A 1 173 ? -16.671 9.422 33.022 1.00 96.81 173 VAL A C 1
ATOM 1349 O O . VAL A 1 173 ? -16.017 9.814 32.050 1.00 96.81 173 VAL A O 1
ATOM 1352 N N . GLY A 1 174 ? -16.100 8.711 34.000 1.00 98.00 174 GLY A N 1
ATOM 1353 C CA . GLY A 1 174 ? -14.722 8.217 33.951 1.00 98.00 174 GLY A CA 1
ATOM 1354 C 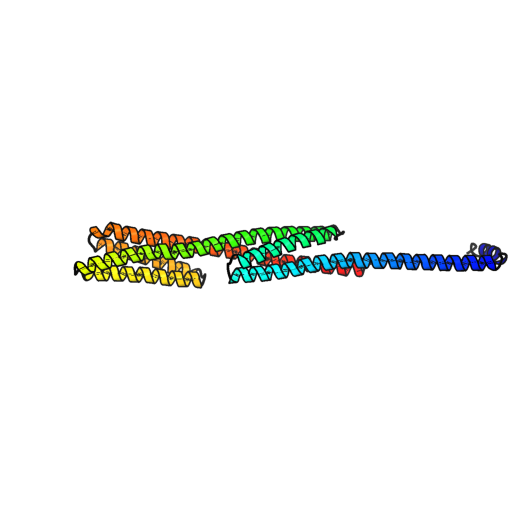C . GLY A 1 174 ? -14.482 7.248 32.789 1.00 98.00 174 GLY A C 1
ATOM 1355 O O . GLY A 1 174 ? -13.510 7.407 32.047 1.00 98.00 174 GLY A O 1
ATOM 1356 N N . VAL A 1 175 ? -15.396 6.299 32.579 1.00 98.06 175 VAL A N 1
ATOM 1357 C CA . VAL A 1 175 ? -15.372 5.380 31.430 1.00 98.06 175 VAL A CA 1
ATOM 1358 C C . VAL A 1 175 ? -15.454 6.142 30.107 1.00 98.06 175 VAL A C 1
ATOM 1360 O O . VAL A 1 175 ? -14.615 5.922 29.232 1.00 98.06 175 VAL A O 1
ATOM 1363 N N . SER A 1 176 ? -16.382 7.092 29.966 1.00 98.19 176 SER A N 1
ATOM 1364 C CA . SER A 1 176 ? -16.516 7.911 28.755 1.00 98.19 176 SER A CA 1
ATOM 1365 C C . SER A 1 176 ? -15.221 8.669 28.435 1.00 98.19 176 SER A C 1
ATOM 1367 O O . SER A 1 176 ? -14.782 8.694 27.282 1.00 98.19 176 SER A O 1
ATOM 1369 N N . LYS A 1 177 ? -14.526 9.206 29.449 1.00 98.50 177 LYS A N 1
ATOM 1370 C CA . LYS A 1 177 ? -13.199 9.829 29.277 1.00 98.50 177 LYS A CA 1
ATOM 1371 C C . LYS A 1 177 ? -12.144 8.840 28.777 1.00 98.50 177 LYS A C 1
ATOM 1373 O O . LYS A 1 177 ? -11.378 9.192 27.881 1.00 98.50 177 LYS A O 1
ATOM 1378 N N . LEU A 1 178 ? -12.110 7.616 29.308 1.00 98.69 178 LEU A N 1
ATOM 1379 C CA . LEU A 1 178 ? -11.184 6.574 28.845 1.00 98.69 178 LEU A CA 1
ATOM 1380 C C . LEU A 1 178 ? -11.455 6.181 27.386 1.00 98.69 178 LEU A C 1
ATOM 1382 O O . LEU A 1 178 ? -10.515 6.067 26.600 1.00 98.69 178 LEU A O 1
ATOM 1386 N N . ILE A 1 179 ? -12.726 6.058 26.988 1.00 98.50 179 ILE A N 1
ATOM 1387 C CA . ILE A 1 179 ? -13.107 5.778 25.594 1.00 98.50 179 ILE A CA 1
ATOM 1388 C C . ILE A 1 179 ? -12.633 6.909 24.668 1.00 98.50 179 ILE A C 1
ATOM 1390 O O . ILE A 1 179 ? -12.031 6.647 23.623 1.00 98.50 179 ILE A O 1
ATOM 1394 N N . GLN A 1 180 ? -12.833 8.177 25.047 1.00 98.38 180 GLN A N 1
ATOM 1395 C CA . GLN A 1 180 ? -12.345 9.303 24.240 1.00 98.38 180 GLN A CA 1
ATOM 1396 C C . GLN A 1 180 ? -10.811 9.374 24.200 1.00 98.38 180 GLN A C 1
ATOM 1398 O O . GLN A 1 180 ? -10.245 9.663 23.145 1.00 98.38 180 GLN A O 1
ATOM 1403 N N . GLN A 1 181 ? -10.125 9.044 25.297 1.00 98.44 181 GLN A N 1
ATOM 1404 C CA . GLN A 1 181 ? -8.665 8.940 25.328 1.00 98.44 181 GLN A CA 1
ATOM 1405 C C . GLN A 1 181 ? -8.159 7.851 24.370 1.00 98.44 181 GLN A C 1
ATOM 1407 O O . GLN A 1 181 ? -7.197 8.079 23.634 1.00 98.44 181 GLN A O 1
ATOM 1412 N N . ALA A 1 182 ? -8.829 6.696 24.316 1.00 98.50 182 ALA A N 1
ATOM 1413 C CA . ALA A 1 182 ? -8.527 5.642 23.352 1.00 98.50 182 ALA A CA 1
ATOM 1414 C C . ALA A 1 182 ? -8.710 6.122 21.904 1.00 98.50 182 ALA A C 1
ATOM 1416 O O . ALA A 1 182 ? -7.840 5.908 21.057 1.00 98.50 182 ALA A O 1
ATOM 1417 N N . ARG A 1 183 ? -9.800 6.846 21.609 1.00 98.00 183 ARG A N 1
ATOM 1418 C CA . ARG A 1 183 ? -10.028 7.461 20.286 1.00 98.00 183 ARG A CA 1
ATOM 1419 C C . ARG A 1 183 ? -8.951 8.482 19.929 1.00 98.00 183 ARG A C 1
ATOM 1421 O O . ARG A 1 183 ? -8.487 8.502 18.790 1.00 98.00 183 ARG A O 1
ATOM 1428 N N . PHE A 1 184 ? -8.518 9.292 20.891 1.00 97.94 184 PHE A N 1
ATOM 1429 C CA . PHE A 1 184 ? -7.443 10.261 20.702 1.00 97.94 184 PHE A CA 1
ATOM 1430 C C . PHE A 1 184 ? -6.109 9.581 20.362 1.00 97.94 184 PHE A C 1
ATOM 1432 O O . PHE A 1 184 ? -5.489 9.928 19.356 1.00 97.94 184 PHE A O 1
ATOM 1439 N N . GLN A 1 185 ? -5.702 8.570 21.135 1.00 98.06 185 GLN A N 1
ATOM 1440 C CA . GLN A 1 185 ? -4.445 7.855 20.895 1.00 98.06 185 GLN A CA 1
ATOM 1441 C C . GLN A 1 185 ? -4.449 7.113 19.552 1.00 98.06 185 GLN A C 1
ATOM 1443 O O . GLN A 1 185 ? -3.493 7.218 18.785 1.00 98.06 185 GLN A O 1
ATOM 1448 N N . VAL A 1 186 ? -5.551 6.441 19.198 1.00 97.81 186 VAL A N 1
ATOM 1449 C CA . VAL A 1 186 ? -5.689 5.775 17.890 1.00 97.81 186 VAL A CA 1
ATOM 1450 C C . VAL A 1 186 ? -5.641 6.776 16.732 1.00 97.81 186 VAL A C 1
ATOM 1452 O O . VAL A 1 186 ? -5.031 6.491 15.701 1.00 97.81 186 VAL A O 1
ATOM 1455 N N . ARG A 1 187 ? -6.226 7.974 16.868 1.00 95.81 187 ARG A N 1
ATOM 1456 C CA . ARG A 1 187 ? -6.073 9.035 15.855 1.00 95.81 187 ARG A CA 1
ATOM 1457 C C . ARG A 1 187 ? -4.617 9.489 15.730 1.00 95.81 187 ARG A C 1
ATOM 1459 O O . ARG A 1 187 ? -4.125 9.619 14.613 1.00 95.81 187 ARG A O 1
ATOM 1466 N N . GLY A 1 188 ? -3.910 9.654 16.849 1.00 95.31 188 GLY A N 1
ATOM 1467 C CA . GLY A 1 188 ? -2.472 9.947 16.854 1.00 95.31 188 GLY A CA 1
ATOM 1468 C C . GLY A 1 188 ? -1.639 8.864 16.157 1.00 95.31 188 GLY A C 1
ATOM 1469 O O . GLY A 1 188 ? -0.756 9.169 15.350 1.00 95.31 188 GLY A O 1
ATOM 1470 N N . TYR A 1 189 ? -1.962 7.593 16.397 1.00 95.88 189 TYR A N 1
ATOM 1471 C CA . TYR A 1 189 ? -1.345 6.457 15.714 1.00 95.88 189 TYR A CA 1
ATOM 1472 C C . TYR A 1 189 ? -1.634 6.453 14.211 1.00 95.88 189 TYR A C 1
ATOM 1474 O O . TYR A 1 189 ? -0.709 6.455 13.405 1.00 95.88 189 TYR A O 1
ATOM 1482 N N . THR A 1 190 ? -2.907 6.500 13.821 1.00 93.38 190 THR A N 1
ATOM 1483 C CA . THR A 1 190 ? -3.322 6.410 12.412 1.00 93.38 190 THR A CA 1
ATOM 1484 C C . THR A 1 190 ? -2.883 7.611 11.573 1.00 93.38 190 THR A C 1
ATOM 1486 O O . THR A 1 190 ? -2.764 7.474 10.359 1.00 93.38 190 THR A O 1
ATOM 1489 N N . TYR A 1 191 ? -2.624 8.766 12.192 1.00 91.25 191 TYR A N 1
ATOM 1490 C CA . TYR A 1 191 ? -2.013 9.924 11.536 1.00 91.25 191 TYR A CA 1
ATOM 1491 C C . TYR A 1 191 ? -0.490 9.792 11.407 1.00 91.25 191 TYR A C 1
ATOM 1493 O O . TYR A 1 191 ? 0.068 10.083 10.355 1.00 91.25 191 TYR A O 1
ATOM 1501 N N . SER A 1 192 ? 0.199 9.360 12.469 1.00 90.56 192 SER A N 1
ATOM 1502 C CA . SER A 1 192 ? 1.669 9.325 12.481 1.00 90.56 192 SER A CA 1
ATOM 1503 C C . SER A 1 192 ? 2.278 8.069 11.855 1.00 90.56 192 SER A C 1
ATOM 1505 O O . SER A 1 192 ? 3.433 8.101 11.437 1.00 90.56 192 SER A O 1
ATOM 1507 N N . GLY A 1 193 ? 1.552 6.948 11.847 1.00 85.44 193 GLY A N 1
ATOM 1508 C CA . GLY A 1 193 ? 2.039 5.641 11.396 1.00 85.44 193 GLY A CA 1
ATOM 1509 C C . GLY A 1 193 ? 3.169 5.046 12.249 1.00 85.44 193 GLY A C 1
ATOM 1510 O O . GLY A 1 193 ? 3.802 4.079 11.832 1.00 85.44 193 GLY A O 1
ATOM 1511 N N . ARG A 1 194 ? 3.461 5.619 13.424 1.00 87.81 194 ARG A N 1
ATOM 1512 C CA . ARG A 1 194 ? 4.591 5.222 14.280 1.00 87.81 194 ARG A CA 1
ATOM 1513 C C . ARG A 1 194 ? 4.209 4.101 15.247 1.00 87.81 194 ARG A C 1
ATOM 1515 O O . ARG A 1 194 ? 3.168 4.174 15.894 1.00 87.81 194 ARG A O 1
ATOM 1522 N N . SER A 1 195 ? 5.097 3.121 15.415 1.00 85.69 195 SER A N 1
ATOM 1523 C CA . SER A 1 195 ? 4.893 1.966 16.308 1.00 85.69 195 SER A CA 1
ATOM 1524 C C . SER A 1 195 ? 4.696 2.352 17.775 1.00 85.69 195 SER A C 1
ATOM 1526 O O . SER A 1 195 ? 3.910 1.721 18.473 1.00 85.69 195 SER A O 1
ATOM 1528 N N . ASP A 1 196 ? 5.356 3.412 18.246 1.00 88.44 196 ASP A N 1
ATOM 1529 C CA . ASP A 1 196 ? 5.217 3.857 19.640 1.00 88.44 196 ASP A CA 1
ATOM 1530 C C . ASP A 1 196 ? 3.774 4.290 19.946 1.00 88.44 196 ASP A C 1
ATOM 1532 O O . ASP A 1 196 ? 3.223 3.953 20.991 1.00 88.44 196 ASP A O 1
ATOM 1536 N N . PHE A 1 197 ? 3.112 4.931 18.977 1.00 93.75 197 PHE A N 1
ATOM 1537 C CA . PHE A 1 197 ? 1.715 5.346 19.104 1.00 93.75 197 PHE A CA 1
ATOM 1538 C C . PHE A 1 197 ? 0.747 4.166 19.012 1.00 93.75 197 PHE A C 1
ATOM 1540 O O . PHE A 1 197 ? -0.332 4.234 19.591 1.00 93.75 197 PHE A O 1
ATOM 1547 N N . GLU A 1 198 ? 1.110 3.076 18.326 1.00 93.19 198 GLU A N 1
ATOM 1548 C CA . GLU A 1 198 ? 0.307 1.844 18.322 1.00 93.19 198 GLU A CA 1
ATOM 1549 C C . GLU A 1 198 ? 0.190 1.279 19.740 1.00 93.19 198 GLU A C 1
ATOM 1551 O O . GLU A 1 198 ? -0.899 0.913 20.188 1.00 93.19 198 GLU A O 1
ATOM 1556 N N . LYS A 1 199 ? 1.315 1.225 20.461 1.00 94.38 199 LYS A N 1
ATOM 1557 C CA . LYS A 1 199 ? 1.358 0.720 21.834 1.00 94.38 199 LYS A CA 1
ATOM 1558 C C . LYS A 1 199 ? 0.485 1.567 22.758 1.00 94.38 199 LYS A C 1
ATOM 1560 O O . LYS A 1 199 ? -0.316 1.004 23.504 1.00 94.38 199 LYS A O 1
ATOM 1565 N N . ASP A 1 200 ? 0.607 2.889 22.678 1.00 95.56 200 ASP A N 1
ATOM 1566 C CA . ASP A 1 200 ? -0.184 3.817 23.493 1.00 95.56 200 ASP A CA 1
ATOM 1567 C C . ASP A 1 200 ? -1.679 3.753 23.150 1.00 95.56 200 ASP A C 1
ATOM 1569 O O . ASP A 1 200 ? -2.527 3.769 24.044 1.00 95.56 200 ASP A O 1
ATOM 1573 N N . ALA A 1 201 ? -2.015 3.602 21.867 1.00 97.44 201 ALA A N 1
ATOM 1574 C CA . ALA A 1 201 ? -3.383 3.408 21.402 1.00 97.44 201 ALA A CA 1
ATOM 1575 C C . ALA A 1 201 ? -4.002 2.116 21.944 1.00 97.44 201 ALA A C 1
ATOM 1577 O O . ALA A 1 201 ? -5.080 2.150 22.538 1.00 97.44 201 ALA A O 1
ATOM 1578 N N . ASN A 1 202 ? -3.306 0.989 21.798 1.00 97.50 202 ASN A N 1
ATOM 1579 C CA . ASN A 1 202 ? -3.768 -0.298 22.310 1.00 97.50 202 ASN A CA 1
ATOM 1580 C C . ASN A 1 202 ? -3.904 -0.280 23.835 1.00 97.50 202 ASN A C 1
ATOM 1582 O O . ASN A 1 202 ? -4.914 -0.748 24.361 1.00 97.50 202 ASN A O 1
ATOM 1586 N N . LYS A 1 203 ? -2.942 0.324 24.541 1.00 97.94 203 LYS A N 1
ATOM 1587 C CA . LYS A 1 203 ? -3.027 0.496 25.991 1.00 97.94 203 LYS A CA 1
ATOM 1588 C C . LYS A 1 203 ? -4.258 1.311 26.394 1.00 97.94 203 LYS A C 1
ATOM 1590 O O . LYS A 1 203 ? -4.971 0.900 27.299 1.00 97.94 203 LYS A O 1
ATOM 1595 N N . ALA A 1 204 ? -4.535 2.429 25.728 1.00 98.56 204 ALA A N 1
ATOM 1596 C CA . ALA A 1 204 ? -5.695 3.253 26.058 1.00 98.56 204 ALA A CA 1
ATOM 1597 C C . ALA A 1 204 ? -7.030 2.515 25.826 1.00 98.56 204 ALA A C 1
ATOM 1599 O O . ALA A 1 204 ? -7.977 2.714 26.585 1.00 98.56 204 ALA A O 1
ATOM 1600 N N . ILE A 1 205 ? -7.106 1.631 24.823 1.00 98.69 205 ILE A N 1
ATOM 1601 C CA . ILE A 1 205 ? -8.272 0.753 24.626 1.00 98.69 205 ILE A CA 1
ATOM 1602 C C . ILE A 1 205 ? -8.399 -0.252 25.782 1.00 98.69 205 ILE A C 1
ATOM 1604 O O . ILE A 1 205 ? -9.494 -0.429 26.314 1.00 98.69 205 ILE A O 1
ATOM 1608 N N . ASP A 1 206 ? -7.293 -0.876 26.197 1.00 98.62 206 ASP A N 1
ATOM 1609 C CA . ASP A 1 206 ? -7.278 -1.825 27.322 1.00 98.62 206 ASP A CA 1
ATOM 1610 C C . ASP A 1 206 ? -7.663 -1.147 28.647 1.00 98.62 206 ASP A C 1
ATOM 1612 O O . ASP A 1 206 ? -8.403 -1.715 29.454 1.00 98.62 206 ASP A O 1
ATOM 1616 N N . ASP A 1 207 ? -7.218 0.095 28.853 1.00 98.69 207 ASP A N 1
ATOM 1617 C CA . ASP A 1 207 ? -7.580 0.910 30.013 1.00 98.69 207 ASP A CA 1
ATOM 1618 C C . ASP A 1 207 ? -9.087 1.232 30.013 1.00 98.69 207 ASP A C 1
ATOM 1620 O O . ASP A 1 207 ? -9.724 1.156 31.061 1.00 98.69 207 ASP A O 1
ATOM 1624 N N . ALA A 1 208 ? -9.694 1.514 28.852 1.00 98.75 208 ALA A N 1
ATOM 1625 C CA . ALA A 1 208 ? -11.141 1.724 28.735 1.00 98.75 208 ALA A CA 1
ATOM 1626 C C . ALA A 1 208 ? -11.952 0.451 29.040 1.00 98.75 208 ALA A C 1
ATOM 1628 O O . ALA A 1 208 ? -12.941 0.516 29.771 1.00 98.75 208 ALA A O 1
ATOM 1629 N N . VAL A 1 209 ? -11.511 -0.715 28.552 1.00 98.69 209 VAL A N 1
ATOM 1630 C CA . VAL A 1 209 ? -12.126 -2.012 28.897 1.00 98.69 209 VAL A CA 1
ATOM 1631 C C . VAL A 1 209 ? -12.000 -2.289 30.397 1.00 98.69 209 VAL A C 1
ATOM 1633 O O . VAL A 1 209 ? -12.965 -2.707 31.037 1.00 98.69 209 VAL A O 1
ATOM 1636 N N . THR A 1 210 ? -10.831 -2.014 30.978 1.00 98.56 210 THR A N 1
ATOM 1637 C CA . THR A 1 210 ? -10.597 -2.144 32.422 1.00 98.56 210 THR A CA 1
ATOM 1638 C C . THR A 1 210 ? -11.524 -1.221 33.212 1.00 98.56 210 THR A C 1
ATOM 1640 O O . THR A 1 210 ? -12.154 -1.674 34.162 1.00 98.56 210 THR A O 1
ATOM 1643 N N . GLY A 1 211 ? -11.684 0.035 32.782 1.00 98.12 211 GLY A N 1
ATOM 1644 C CA . GLY A 1 211 ? -12.615 0.985 33.391 1.00 98.12 211 GLY A CA 1
ATOM 1645 C C . GLY A 1 211 ? -14.062 0.491 33.387 1.00 98.12 211 GLY A C 1
ATOM 1646 O O . GLY A 1 211 ? -14.740 0.596 34.407 1.00 98.12 211 GLY A O 1
ATOM 1647 N N . ILE A 1 212 ? -14.519 -0.108 32.282 1.00 98.19 212 ILE A N 1
ATOM 1648 C CA . ILE A 1 212 ? -15.859 -0.712 32.198 1.00 98.19 212 ILE A CA 1
ATOM 1649 C C . ILE A 1 212 ? -16.005 -1.885 33.175 1.00 98.19 212 ILE A C 1
ATOM 1651 O O . ILE A 1 212 ? -17.027 -1.990 33.850 1.00 98.19 212 ILE A O 1
ATOM 1655 N N . ASN A 1 213 ? -15.000 -2.759 33.274 1.00 97.88 213 ASN A N 1
ATOM 1656 C CA . ASN A 1 213 ? -15.038 -3.899 34.194 1.00 97.88 213 ASN A CA 1
ATOM 1657 C C . ASN A 1 213 ? -15.049 -3.465 35.664 1.00 97.88 213 ASN A C 1
ATOM 1659 O O . ASN A 1 213 ? -15.761 -4.066 36.464 1.00 97.88 213 ASN A O 1
ATOM 1663 N N . THR A 1 214 ? -14.297 -2.419 36.017 1.00 96.69 214 THR A N 1
ATOM 1664 C CA . THR A 1 214 ? -14.348 -1.829 37.360 1.00 96.69 214 THR A CA 1
ATOM 1665 C C . THR A 1 214 ? -15.740 -1.273 37.642 1.00 96.69 214 THR A C 1
ATOM 1667 O O . THR A 1 214 ? -16.353 -1.652 38.634 1.00 96.69 214 THR A O 1
ATOM 1670 N N . LEU A 1 215 ? -16.293 -0.473 36.719 1.00 96.06 215 LEU A N 1
ATOM 1671 C CA . LEU A 1 215 ? -17.642 0.080 36.853 1.00 96.06 215 LEU A CA 1
ATOM 1672 C C . LEU A 1 215 ? -18.702 -1.020 37.025 1.00 96.06 215 LEU A C 1
ATOM 1674 O O . LEU A 1 215 ? -19.615 -0.864 37.828 1.00 96.06 215 LEU A O 1
ATOM 1678 N N . ALA A 1 216 ? -18.567 -2.145 36.316 1.00 95.81 216 ALA A N 1
ATOM 1679 C CA . ALA A 1 216 ? -19.471 -3.289 36.432 1.00 95.81 216 ALA A CA 1
ATOM 1680 C C . ALA A 1 216 ? -19.540 -3.882 37.851 1.00 95.81 216 ALA A C 1
ATOM 1682 O O . ALA A 1 216 ? -20.562 -4.467 38.204 1.00 95.81 216 ALA A O 1
ATOM 1683 N N . GLY A 1 217 ? -18.468 -3.759 38.643 1.00 93.88 217 GLY A N 1
ATOM 1684 C CA . GLY A 1 217 ? -18.439 -4.181 40.046 1.00 93.88 217 GLY A CA 1
ATOM 1685 C C . GLY A 1 217 ? -19.094 -3.183 41.005 1.00 93.88 217 GLY A C 1
ATOM 1686 O O . GLY A 1 217 ? -19.517 -3.580 42.089 1.00 93.88 217 GLY A O 1
ATOM 1687 N N . ASP A 1 218 ? -19.209 -1.920 40.590 1.00 91.56 218 ASP A N 1
ATOM 1688 C CA . ASP A 1 218 ? -19.650 -0.805 41.433 1.00 91.56 218 ASP A CA 1
ATOM 1689 C C . ASP A 1 218 ? -21.124 -0.414 41.208 1.00 91.56 218 ASP A C 1
ATOM 1691 O O . ASP A 1 218 ? -21.710 0.282 42.040 1.00 91.56 218 ASP A O 1
ATOM 1695 N N . ILE A 1 219 ? -21.740 -0.840 40.096 1.00 93.38 219 ILE A N 1
ATOM 1696 C CA . ILE A 1 219 ? -23.125 -0.485 39.733 1.00 93.38 219 ILE A CA 1
ATOM 1697 C C . ILE A 1 219 ? -24.064 -1.696 39.681 1.00 93.38 219 ILE A C 1
ATOM 1699 O O . ILE A 1 219 ? -23.644 -2.851 39.682 1.00 93.38 219 ILE A O 1
ATOM 1703 N N . SER A 1 220 ? -25.373 -1.426 39.620 1.00 93.75 220 SER A N 1
ATOM 1704 C CA . SER A 1 220 ? -26.413 -2.457 39.510 1.00 93.75 220 SER A CA 1
ATOM 1705 C C . SER A 1 220 ? -26.173 -3.396 38.322 1.00 93.75 220 SER A C 1
ATOM 1707 O O . SER A 1 220 ? -25.926 -2.956 37.197 1.00 93.75 220 SER A O 1
ATOM 1709 N N . SER A 1 221 ? -26.365 -4.701 38.540 1.00 94.62 221 SER A N 1
ATOM 1710 C CA . SER A 1 221 ? -26.271 -5.732 37.494 1.00 94.62 221 SER A CA 1
ATOM 1711 C C . SER A 1 221 ? -27.301 -5.567 36.369 1.00 94.62 221 SER A C 1
ATOM 1713 O O . SER A 1 221 ? -27.172 -6.178 35.309 1.00 94.62 221 SER A O 1
ATOM 1715 N N . THR A 1 222 ? -28.291 -4.688 36.549 1.00 94.94 222 THR A N 1
ATOM 1716 C CA . THR A 1 222 ? -29.238 -4.296 35.493 1.00 94.94 222 THR A CA 1
ATOM 1717 C C . THR A 1 222 ? -28.521 -3.692 34.277 1.00 94.94 222 THR A C 1
ATOM 1719 O O . THR A 1 222 ? -28.966 -3.884 33.148 1.00 94.94 222 THR A O 1
ATOM 1722 N N . TYR A 1 223 ? -27.368 -3.040 34.475 1.00 95.81 223 TYR A N 1
ATOM 1723 C CA . TYR A 1 223 ? -26.568 -2.447 33.396 1.00 95.81 223 TYR A CA 1
ATOM 1724 C C . TYR A 1 223 ? -25.592 -3.424 32.727 1.00 95.81 223 TYR A C 1
ATOM 1726 O O . TYR A 1 223 ? -24.989 -3.085 31.706 1.00 95.81 223 TYR A O 1
ATOM 1734 N N . SER A 1 224 ? -25.431 -4.647 33.252 1.00 96.12 224 SER A N 1
ATOM 1735 C CA . SER A 1 224 ? -24.464 -5.620 32.725 1.00 96.12 224 SER A CA 1
ATOM 1736 C C . SER A 1 224 ? -24.596 -5.880 31.215 1.00 96.12 224 SER A C 1
ATOM 1738 O O . SER A 1 224 ? -23.557 -5.914 30.553 1.00 96.12 224 SER A O 1
ATOM 1740 N N . PRO A 1 225 ? -25.801 -6.000 30.614 1.00 97.56 225 PRO A N 1
ATOM 1741 C CA . PRO A 1 225 ? -25.923 -6.179 29.165 1.00 97.56 225 PRO A CA 1
ATOM 1742 C C . PRO A 1 225 ? -25.347 -5.010 28.351 1.00 97.56 225 PRO A C 1
ATOM 1744 O O . PRO A 1 225 ? -24.729 -5.227 27.310 1.00 97.56 225 PRO A O 1
ATOM 1747 N N . MET A 1 226 ? -25.513 -3.773 28.825 1.00 97.56 226 MET A N 1
ATOM 1748 C CA . MET A 1 226 ? -25.016 -2.570 28.146 1.00 97.56 226 MET A CA 1
ATOM 1749 C C . MET A 1 226 ? -23.496 -2.454 28.280 1.00 97.56 226 MET A C 1
ATOM 1751 O O . MET A 1 226 ? -22.807 -2.209 27.290 1.00 97.56 226 MET A O 1
ATOM 1755 N N . LEU A 1 227 ? -22.954 -2.729 29.473 1.00 98.00 227 LEU A N 1
ATOM 1756 C CA . LEU A 1 227 ? -21.505 -2.778 29.701 1.00 98.00 227 LEU A CA 1
ATOM 1757 C C . LEU A 1 227 ? -20.837 -3.862 28.837 1.00 98.00 227 LEU A C 1
ATOM 1759 O O . LEU A 1 227 ? -19.791 -3.620 28.238 1.00 98.00 227 LEU A O 1
ATOM 1763 N N . GLN A 1 228 ? -21.464 -5.035 28.693 1.00 98.00 228 GLN A N 1
ATOM 1764 C CA . GLN A 1 228 ? -20.976 -6.093 27.799 1.00 98.00 228 GLN A CA 1
ATOM 1765 C C . GLN A 1 228 ? -20.975 -5.659 26.328 1.00 98.00 228 GLN A C 1
ATOM 1767 O O . GLN A 1 228 ? -20.019 -5.944 25.606 1.00 98.00 228 GLN A O 1
ATOM 1772 N N . GLN A 1 229 ? -22.006 -4.937 25.877 1.00 98.25 229 GLN A N 1
ATOM 1773 C CA . GLN A 1 229 ? -22.036 -4.370 24.525 1.00 98.25 229 GLN A CA 1
ATOM 1774 C C . GLN A 1 229 ? -20.954 -3.299 24.326 1.00 98.25 229 GLN A C 1
ATOM 1776 O O . GLN A 1 229 ? -20.326 -3.268 23.267 1.00 98.25 229 GLN A O 1
ATOM 1781 N N . ALA A 1 230 ? -20.675 -2.478 25.343 1.00 98.38 230 ALA A N 1
ATOM 1782 C CA . ALA A 1 230 ? -19.588 -1.502 25.300 1.00 98.38 230 ALA A CA 1
ATOM 1783 C C . ALA A 1 230 ? -18.212 -2.182 25.170 1.00 98.38 230 ALA A C 1
ATOM 1785 O O . ALA A 1 230 ? -17.416 -1.808 24.306 1.00 98.38 230 ALA A O 1
ATOM 1786 N N . ILE A 1 231 ? -17.957 -3.241 25.952 1.00 98.56 231 ILE A N 1
ATOM 1787 C CA . ILE A 1 231 ? -16.740 -4.065 25.837 1.00 98.56 231 ILE A CA 1
ATOM 1788 C C . ILE A 1 231 ? -16.638 -4.693 24.444 1.00 98.56 231 ILE A C 1
ATOM 1790 O O . ILE A 1 231 ? -15.566 -4.682 23.841 1.00 98.56 231 ILE A O 1
ATOM 1794 N N . ALA A 1 232 ? -17.737 -5.227 23.904 1.00 98.56 232 ALA A N 1
ATOM 1795 C CA . ALA A 1 232 ? -17.747 -5.796 22.558 1.00 98.56 232 ALA A CA 1
ATOM 1796 C C . ALA A 1 232 ? -17.382 -4.746 21.492 1.00 98.56 232 ALA A C 1
ATOM 1798 O O . ALA A 1 232 ? -16.595 -5.043 20.590 1.00 98.56 232 ALA A O 1
ATOM 1799 N N . GLY A 1 233 ? -17.883 -3.512 21.633 1.00 98.56 233 GLY A N 1
ATOM 1800 C CA . GLY A 1 233 ? -17.479 -2.365 20.818 1.00 98.56 233 GLY A CA 1
ATOM 1801 C C . GLY A 1 233 ? -15.977 -2.088 20.912 1.00 98.56 233 GLY A C 1
ATOM 1802 O O . GLY A 1 233 ? -15.291 -2.069 19.894 1.00 98.56 233 GLY A O 1
ATOM 1803 N N . LEU A 1 234 ? -15.420 -1.981 22.121 1.00 98.75 234 LEU A N 1
ATOM 1804 C CA . LEU A 1 234 ? -13.981 -1.749 22.313 1.00 98.75 234 LEU A CA 1
ATOM 1805 C C . LEU A 1 234 ? -13.096 -2.893 21.791 1.00 98.75 234 LEU A C 1
ATOM 1807 O O . LEU A 1 234 ? -12.035 -2.641 21.220 1.00 98.75 234 LEU A O 1
ATOM 1811 N N . ASN A 1 235 ? -13.538 -4.144 21.907 1.00 98.56 235 ASN A N 1
ATOM 1812 C CA . ASN A 1 235 ? -12.832 -5.289 21.330 1.00 98.56 235 ASN A CA 1
ATOM 1813 C C . ASN A 1 235 ? -12.848 -5.249 19.796 1.00 98.56 235 ASN A C 1
ATOM 1815 O O . ASN A 1 235 ? -11.817 -5.478 19.159 1.00 98.56 235 ASN A O 1
ATOM 1819 N N . GLY A 1 236 ? -13.992 -4.907 19.194 1.00 98.56 236 GLY A N 1
ATOM 1820 C CA . GLY A 1 236 ? -14.094 -4.664 17.753 1.00 98.56 236 GLY A CA 1
ATOM 1821 C C . GLY A 1 236 ? -13.204 -3.504 17.302 1.00 98.56 236 GLY A C 1
ATOM 1822 O O . GLY A 1 236 ? -12.530 -3.596 16.275 1.00 98.56 236 GLY A O 1
ATOM 1823 N N . TYR A 1 237 ? -13.131 -2.448 18.112 1.00 98.62 237 TYR A N 1
ATOM 1824 C CA . TYR A 1 237 ? -12.274 -1.293 17.876 1.00 98.62 237 TYR A CA 1
ATOM 1825 C C . TYR A 1 237 ? -10.790 -1.682 17.876 1.00 98.62 237 TYR A C 1
ATOM 1827 O O . TYR A 1 237 ? -10.082 -1.394 16.912 1.00 98.62 237 TYR A O 1
ATOM 1835 N N . ARG A 1 238 ? -10.335 -2.438 18.886 1.00 98.44 238 ARG A N 1
ATOM 1836 C CA . ARG A 1 238 ? -8.968 -2.984 18.957 1.00 98.44 238 ARG A CA 1
ATOM 1837 C C . ARG A 1 238 ? -8.636 -3.874 17.761 1.00 98.44 238 ARG A C 1
ATOM 1839 O O . ARG A 1 238 ? -7.561 -3.754 17.176 1.00 98.44 238 ARG A O 1
ATOM 1846 N N . ALA A 1 239 ? -9.556 -4.755 17.372 1.00 98.44 239 ALA A N 1
ATOM 1847 C CA . ALA A 1 239 ? -9.362 -5.625 16.217 1.00 98.44 239 ALA A CA 1
ATOM 1848 C C . ALA A 1 239 ? -9.204 -4.816 14.917 1.00 98.44 239 ALA A C 1
ATOM 1850 O O . ALA A 1 239 ? -8.347 -5.136 14.092 1.00 98.44 239 ALA A O 1
ATOM 1851 N N . ALA A 1 240 ? -9.985 -3.745 14.744 1.00 98.38 240 ALA A N 1
ATOM 1852 C CA . ALA A 1 240 ? -9.875 -2.853 13.593 1.00 98.38 240 ALA A CA 1
ATOM 1853 C C . ALA A 1 240 ? -8.551 -2.060 13.584 1.00 98.38 240 ALA A C 1
ATOM 1855 O O . ALA A 1 240 ? -7.948 -1.913 12.521 1.00 98.38 240 ALA A O 1
ATOM 1856 N N . VAL A 1 241 ? -8.039 -1.635 14.748 1.00 98.06 241 VAL A N 1
ATOM 1857 C CA . VAL A 1 241 ? -6.688 -1.045 14.876 1.00 98.06 241 VAL A CA 1
ATOM 1858 C C . VAL A 1 241 ? -5.607 -2.034 14.424 1.00 98.06 241 VAL A C 1
ATOM 1860 O O . VAL A 1 241 ? -4.714 -1.664 13.661 1.00 98.06 241 VAL A O 1
ATOM 1863 N N . GLY A 1 242 ? -5.706 -3.305 14.828 1.00 96.94 242 GLY A N 1
ATOM 1864 C CA . GLY A 1 242 ? -4.780 -4.355 14.390 1.00 96.94 242 GLY A CA 1
ATOM 1865 C C . GLY A 1 242 ? -4.802 -4.578 12.874 1.00 96.94 242 GLY A C 1
ATOM 1866 O O . GLY A 1 242 ? -3.751 -4.607 12.238 1.00 96.94 242 GLY A O 1
ATOM 1867 N N . LYS A 1 243 ? -5.995 -4.644 12.268 1.00 97.94 243 LYS A N 1
ATOM 1868 C CA . LYS A 1 243 ? -6.133 -4.745 10.803 1.00 97.94 243 LYS A CA 1
ATOM 1869 C C . LYS A 1 243 ? -5.536 -3.539 10.080 1.00 97.94 243 LYS A C 1
ATOM 1871 O O . LYS A 1 243 ? -4.861 -3.714 9.070 1.00 97.94 243 LYS A O 1
ATOM 1876 N N . TYR A 1 244 ? -5.755 -2.331 10.604 1.00 97.25 244 TYR A N 1
ATOM 1877 C CA . TYR A 1 244 ? -5.164 -1.110 10.057 1.00 97.25 244 TYR A CA 1
ATOM 1878 C C . TYR A 1 244 ? -3.633 -1.188 10.042 1.00 97.25 244 TYR A C 1
ATOM 1880 O O . TYR A 1 244 ? -3.019 -0.894 9.018 1.00 97.25 244 TYR A O 1
ATOM 1888 N N . ARG A 1 245 ? -3.019 -1.620 11.152 1.00 96.38 245 ARG A N 1
ATOM 1889 C CA . ARG A 1 245 ? -1.566 -1.811 11.255 1.00 96.38 245 ARG A CA 1
ATOM 1890 C C . ARG A 1 245 ? -1.046 -2.770 10.191 1.00 96.38 245 ARG A C 1
ATOM 1892 O O . ARG A 1 245 ? -0.109 -2.432 9.471 1.00 96.38 245 ARG A O 1
ATOM 1899 N N . ASP A 1 246 ? -1.643 -3.955 10.106 1.00 96.81 246 ASP A N 1
ATOM 1900 C CA . ASP A 1 246 ? -1.182 -5.010 9.201 1.00 96.81 246 ASP A CA 1
ATOM 1901 C C . ASP A 1 246 ? -1.305 -4.567 7.738 1.00 96.81 246 ASP A C 1
ATOM 1903 O O . ASP A 1 246 ? -0.383 -4.749 6.941 1.00 96.81 246 ASP A O 1
ATOM 1907 N N . ALA A 1 247 ? -2.407 -3.896 7.402 1.00 97.06 247 ALA A N 1
ATOM 1908 C CA . ALA A 1 247 ? -2.634 -3.337 6.079 1.00 97.06 247 ALA A CA 1
ATOM 1909 C C . ALA A 1 247 ? -1.644 -2.205 5.744 1.00 97.06 247 ALA A C 1
ATOM 1911 O O . ALA A 1 247 ? -1.089 -2.163 4.645 1.00 97.06 247 ALA A O 1
ATOM 1912 N N . GLN A 1 248 ? -1.343 -1.321 6.699 1.00 94.38 248 GLN A N 1
ATOM 1913 C CA . GLN A 1 248 ? -0.331 -0.277 6.523 1.00 94.38 248 GLN A CA 1
ATOM 1914 C C . GLN A 1 248 ? 1.072 -0.872 6.307 1.00 94.38 248 GLN A C 1
ATOM 1916 O O . GLN A 1 248 ? 1.818 -0.396 5.448 1.00 94.38 248 GLN A O 1
ATOM 1921 N N . ALA A 1 249 ? 1.432 -1.925 7.047 1.00 95.25 249 ALA A N 1
ATOM 1922 C CA . ALA A 1 249 ? 2.706 -2.620 6.882 1.00 95.25 249 ALA A CA 1
ATOM 1923 C C . ALA A 1 249 ? 2.814 -3.303 5.507 1.00 95.25 249 ALA A C 1
ATOM 1925 O O . ALA A 1 249 ? 3.830 -3.150 4.827 1.00 95.25 249 ALA A O 1
ATOM 1926 N N . ALA A 1 250 ? 1.754 -3.988 5.065 1.00 97.38 250 ALA A N 1
ATOM 1927 C CA . ALA A 1 250 ? 1.696 -4.613 3.745 1.00 97.38 250 ALA A CA 1
ATOM 1928 C C . ALA A 1 250 ? 1.818 -3.579 2.611 1.00 97.38 250 ALA A C 1
ATOM 1930 O O . ALA A 1 250 ? 2.615 -3.766 1.691 1.00 97.38 250 ALA A O 1
ATOM 1931 N N . SER A 1 251 ? 1.104 -2.451 2.714 1.00 96.31 251 SER A N 1
ATOM 1932 C CA . SER A 1 251 ? 1.211 -1.348 1.751 1.00 96.31 251 SER A CA 1
ATOM 1933 C C . SER A 1 251 ? 2.635 -0.790 1.675 1.00 96.31 251 SER A C 1
ATOM 1935 O O . SER A 1 251 ? 3.125 -0.531 0.577 1.00 96.31 251 SER A O 1
ATOM 1937 N N . LYS A 1 252 ? 3.315 -0.626 2.818 1.00 95.00 252 LYS A N 1
ATOM 1938 C CA . LYS A 1 252 ? 4.699 -0.138 2.865 1.00 95.00 252 LYS A CA 1
ATOM 1939 C C . LYS A 1 252 ? 5.677 -1.125 2.221 1.00 95.00 252 LYS A C 1
ATOM 1941 O O . LYS A 1 252 ? 6.503 -0.712 1.414 1.00 95.00 252 LYS A O 1
ATOM 1946 N N . ALA A 1 253 ? 5.563 -2.416 2.529 1.00 97.38 253 ALA A N 1
ATOM 1947 C CA . ALA A 1 253 ? 6.425 -3.447 1.948 1.00 97.38 253 ALA A CA 1
ATOM 1948 C C . ALA A 1 253 ? 6.275 -3.528 0.417 1.00 97.38 253 ALA A C 1
ATOM 1950 O O . ALA A 1 253 ? 7.263 -3.610 -0.316 1.00 97.38 253 ALA A O 1
ATOM 1951 N N . ALA A 1 254 ? 5.038 -3.447 -0.078 1.00 98.31 254 ALA A N 1
ATOM 1952 C CA . ALA A 1 254 ? 4.756 -3.414 -1.508 1.00 98.31 254 ALA A CA 1
ATOM 1953 C C . ALA A 1 254 ? 5.352 -2.167 -2.193 1.00 98.31 254 ALA A C 1
ATOM 1955 O O . ALA A 1 254 ? 5.958 -2.272 -3.264 1.00 98.31 254 ALA A O 1
ATOM 1956 N N . LEU A 1 255 ? 5.253 -0.999 -1.550 1.00 97.12 255 LEU A N 1
ATOM 1957 C CA . LEU A 1 255 ? 5.862 0.245 -2.025 1.00 97.12 255 LEU A CA 1
ATOM 1958 C C . LEU A 1 255 ? 7.396 0.175 -2.087 1.00 97.12 255 LEU A C 1
ATOM 1960 O O . LEU A 1 255 ? 8.000 0.617 -3.071 1.00 97.12 255 LEU A O 1
ATOM 1964 N N . GLU A 1 256 ? 8.036 -0.382 -1.059 1.00 97.69 256 GLU A N 1
ATOM 1965 C CA . GLU A 1 256 ? 9.488 -0.583 -1.029 1.00 97.69 256 GLU A CA 1
ATOM 1966 C C . GLU A 1 256 ? 9.934 -1.459 -2.205 1.00 97.69 256 GLU A C 1
ATOM 1968 O O . GLU A 1 256 ? 10.810 -1.057 -2.976 1.00 97.69 256 GLU A O 1
ATOM 1973 N N . LYS A 1 257 ? 9.251 -2.590 -2.430 1.00 98.25 257 LYS A N 1
ATOM 1974 C CA . LYS A 1 257 ? 9.517 -3.477 -3.570 1.00 98.25 257 LYS A CA 1
ATOM 1975 C C . LYS A 1 257 ? 9.364 -2.755 -4.912 1.00 98.25 257 LYS A C 1
ATOM 1977 O O . LYS A 1 257 ? 10.272 -2.815 -5.740 1.00 98.25 257 LYS A O 1
ATOM 1982 N N . MET A 1 258 ? 8.268 -2.023 -5.124 1.00 98.50 258 MET A N 1
ATOM 1983 C CA . MET A 1 258 ? 8.063 -1.239 -6.351 1.00 98.50 258 MET A CA 1
ATOM 1984 C C . MET A 1 258 ? 9.120 -0.150 -6.545 1.00 98.50 258 MET A C 1
ATOM 1986 O O . MET A 1 258 ? 9.488 0.172 -7.673 1.00 98.50 258 MET A O 1
ATOM 1990 N N . THR A 1 259 ? 9.615 0.448 -5.464 1.00 97.88 259 THR A N 1
ATOM 1991 C CA . THR A 1 259 ? 10.672 1.461 -5.532 1.00 97.88 259 THR A CA 1
ATOM 1992 C C . THR A 1 259 ? 11.992 0.851 -5.986 1.00 97.88 259 THR A C 1
ATOM 1994 O O . THR A 1 259 ? 12.608 1.384 -6.908 1.00 97.88 259 THR A O 1
ATOM 1997 N N . THR A 1 260 ? 12.382 -0.297 -5.430 1.00 98.12 260 THR A N 1
ATOM 1998 C CA . THR A 1 260 ? 13.566 -1.040 -5.883 1.00 98.12 260 THR A CA 1
ATOM 1999 C C . THR A 1 260 ? 13.435 -1.488 -7.338 1.00 98.12 260 THR A C 1
ATOM 2001 O O . THR A 1 260 ? 14.360 -1.277 -8.123 1.00 98.12 260 THR A O 1
ATOM 2004 N N . LEU A 1 261 ? 12.278 -2.038 -7.723 1.00 98.44 261 LEU A N 1
ATOM 2005 C CA . LEU A 1 261 ? 12.004 -2.440 -9.106 1.00 98.44 261 LEU A CA 1
ATOM 2006 C C . LEU A 1 261 ? 12.110 -1.249 -10.062 1.00 98.44 261 LEU A C 1
ATOM 2008 O O . LEU A 1 261 ? 12.846 -1.326 -11.038 1.00 98.44 261 LEU A O 1
ATOM 2012 N N . GLY A 1 262 ? 11.477 -0.117 -9.743 1.00 97.75 262 GLY A N 1
ATOM 2013 C CA . GLY A 1 262 ? 11.538 1.087 -10.573 1.00 97.75 262 GLY A CA 1
ATOM 2014 C C . GLY A 1 262 ? 12.962 1.623 -10.767 1.00 97.75 262 GLY A C 1
ATOM 2015 O O . GLY A 1 262 ? 13.305 2.062 -11.861 1.00 97.75 262 GLY A O 1
ATOM 2016 N N . VAL A 1 263 ? 13.820 1.560 -9.742 1.00 97.75 263 VAL A N 1
ATOM 2017 C CA . VAL A 1 263 ? 15.243 1.930 -9.871 1.00 97.75 263 VAL A CA 1
ATOM 2018 C C . VAL A 1 263 ? 15.985 0.959 -10.789 1.00 97.75 263 VAL A C 1
ATOM 2020 O O . VAL A 1 263 ? 16.690 1.399 -11.698 1.00 97.75 263 VAL A O 1
ATOM 2023 N N . SER A 1 264 ? 15.801 -0.350 -10.590 1.00 97.44 264 SER A N 1
ATOM 2024 C CA . SER A 1 264 ? 16.414 -1.378 -11.439 1.00 97.44 264 SER A CA 1
ATOM 2025 C C . SER A 1 264 ? 15.978 -1.238 -12.897 1.00 97.44 264 SER A C 1
ATOM 2027 O O . SER A 1 264 ? 16.798 -1.357 -13.800 1.00 97.44 264 SER A O 1
ATOM 2029 N N . MET A 1 265 ? 14.700 -0.941 -13.125 1.00 98.00 265 MET A N 1
ATOM 2030 C CA . MET A 1 265 ? 14.114 -0.786 -14.451 1.00 98.00 265 MET A CA 1
ATOM 2031 C C . MET A 1 265 ? 14.717 0.393 -15.227 1.00 98.00 265 MET A C 1
ATOM 2033 O O . MET A 1 265 ? 14.997 0.276 -16.423 1.00 98.00 265 MET A O 1
ATOM 2037 N N . LEU A 1 266 ? 14.965 1.519 -14.553 1.00 97.81 266 LEU A N 1
ATOM 2038 C CA . LEU A 1 266 ? 15.645 2.670 -15.156 1.00 97.81 266 LEU A CA 1
ATOM 2039 C C . LEU A 1 266 ? 17.126 2.374 -15.419 1.00 97.81 266 LEU A C 1
ATOM 2041 O O . LEU A 1 266 ? 17.658 2.745 -16.464 1.00 97.81 266 LEU A O 1
ATOM 2045 N N . ALA A 1 267 ? 17.802 1.682 -14.497 1.00 97.12 267 ALA A N 1
ATOM 2046 C CA . ALA A 1 267 ? 19.200 1.295 -14.674 1.00 97.12 267 ALA A CA 1
ATOM 2047 C C . ALA A 1 267 ? 19.389 0.366 -15.886 1.00 97.12 267 ALA A C 1
ATOM 2049 O O . ALA A 1 267 ? 20.253 0.626 -16.723 1.00 97.12 267 ALA A O 1
ATOM 2050 N N . THR A 1 268 ? 18.543 -0.658 -16.027 1.00 96.50 268 THR A N 1
ATOM 2051 C CA . THR A 1 268 ? 18.563 -1.576 -17.175 1.00 96.50 268 THR A CA 1
ATOM 2052 C C . THR A 1 268 ? 18.278 -0.849 -18.489 1.00 96.50 268 THR A C 1
ATOM 2054 O O . THR A 1 268 ? 18.977 -1.079 -19.475 1.00 96.50 268 THR A O 1
ATOM 2057 N N . SER A 1 269 ? 17.310 0.074 -18.511 1.00 96.19 269 SER A N 1
ATOM 2058 C CA . SER A 1 269 ? 17.006 0.859 -19.718 1.00 96.19 269 SER A CA 1
ATOM 2059 C C . SER A 1 269 ? 18.190 1.740 -20.138 1.00 96.19 269 SER A C 1
ATOM 2061 O O . SER A 1 269 ? 18.563 1.766 -21.311 1.00 96.19 269 SER A O 1
ATOM 2063 N N . ASN A 1 270 ? 18.856 2.394 -19.181 1.00 95.12 270 ASN A N 1
ATOM 2064 C CA . ASN A 1 270 ? 20.058 3.190 -19.447 1.00 95.12 270 ASN A CA 1
ATOM 2065 C C . ASN A 1 270 ? 21.246 2.339 -19.935 1.00 95.12 270 ASN A C 1
ATOM 2067 O O . ASN A 1 270 ? 21.986 2.771 -20.826 1.00 95.12 270 ASN A O 1
ATOM 2071 N N . ASP A 1 271 ? 21.434 1.132 -19.388 1.00 94.75 271 ASP A N 1
ATOM 2072 C CA . ASP A 1 271 ? 22.461 0.195 -19.862 1.00 94.75 271 ASP A CA 1
ATOM 2073 C C . ASP A 1 271 ? 22.176 -0.246 -21.304 1.00 94.75 271 ASP A C 1
ATOM 2075 O O . ASP A 1 271 ? 23.056 -0.181 -22.163 1.00 94.75 271 ASP A O 1
ATOM 2079 N N . LEU A 1 272 ? 20.923 -0.594 -21.613 1.00 93.62 272 LEU A N 1
ATOM 2080 C CA . LEU A 1 272 ? 20.492 -0.954 -22.964 1.00 93.62 272 LEU A CA 1
ATOM 2081 C C . LEU A 1 272 ? 20.736 0.181 -23.975 1.00 93.62 272 LEU A C 1
ATOM 2083 O O . LEU A 1 272 ? 21.321 -0.071 -25.031 1.00 93.62 272 LEU A O 1
ATOM 2087 N N . ILE A 1 273 ? 20.381 1.430 -23.645 1.00 92.50 273 ILE A N 1
ATOM 2088 C CA . ILE A 1 273 ? 20.675 2.609 -24.486 1.00 92.50 273 ILE A CA 1
ATOM 2089 C C . ILE A 1 273 ? 22.187 2.764 -24.687 1.00 92.50 273 ILE A C 1
ATOM 2091 O O . ILE A 1 273 ? 22.660 2.942 -25.812 1.00 92.50 273 ILE A O 1
ATOM 2095 N N . THR A 1 274 ? 22.972 2.647 -23.612 1.00 91.69 274 THR A N 1
ATOM 2096 C CA . THR A 1 274 ? 24.437 2.759 -23.671 1.00 91.69 274 THR A CA 1
ATOM 2097 C C . THR A 1 274 ? 25.047 1.689 -24.575 1.00 91.69 274 THR A C 1
ATOM 2099 O O . THR A 1 274 ? 25.946 1.989 -25.362 1.00 91.69 274 THR A O 1
ATOM 2102 N N . ARG A 1 275 ? 24.554 0.448 -24.512 1.00 90.19 275 ARG A N 1
ATOM 2103 C CA . ARG A 1 275 ? 25.001 -0.658 -25.372 1.00 90.19 275 ARG A CA 1
ATOM 2104 C C . ARG A 1 275 ? 24.671 -0.414 -26.842 1.00 90.19 275 ARG A C 1
ATOM 2106 O O . ARG A 1 275 ? 25.547 -0.614 -27.684 1.00 90.19 275 ARG A O 1
ATOM 2113 N N . GLN A 1 276 ? 23.463 0.065 -27.155 1.00 86.00 276 GLN A N 1
ATOM 2114 C CA . GLN A 1 276 ? 23.102 0.423 -28.535 1.00 86.00 276 GLN A CA 1
ATOM 2115 C C . GLN A 1 276 ? 23.979 1.561 -29.074 1.00 86.00 276 GLN A C 1
ATOM 2117 O O . GLN A 1 276 ? 24.402 1.516 -30.228 1.00 86.00 276 GLN A O 1
ATOM 2122 N N . ASN A 1 277 ? 24.320 2.535 -28.226 1.00 84.69 277 ASN A N 1
ATOM 2123 C CA . ASN A 1 277 ? 25.206 3.634 -28.601 1.00 84.69 277 ASN A CA 1
ATOM 2124 C C . ASN A 1 277 ? 26.668 3.194 -28.769 1.00 84.69 277 ASN A C 1
ATOM 2126 O O . ASN A 1 277 ? 27.325 3.677 -29.680 1.00 84.69 277 ASN A O 1
ATOM 2130 N N . LYS A 1 278 ? 27.191 2.267 -27.953 1.00 80.62 278 LYS A N 1
ATOM 2131 C CA . LYS A 1 278 ? 28.576 1.758 -28.080 1.00 80.62 278 LYS A CA 1
ATOM 2132 C C . LYS A 1 278 ? 28.798 0.877 -29.307 1.00 80.62 278 LYS A C 1
ATOM 2134 O O . LYS A 1 278 ? 29.895 0.880 -29.852 1.00 80.62 278 LYS A O 1
ATOM 2139 N N . SER A 1 279 ? 27.764 0.185 -29.793 1.00 66.38 279 SER A N 1
ATOM 2140 C CA . SER A 1 279 ? 27.812 -0.511 -31.091 1.00 66.38 279 SER A CA 1
ATOM 2141 C C . SER A 1 279 ? 28.149 0.426 -32.266 1.00 66.38 279 SER A C 1
ATOM 2143 O O . SER A 1 279 ? 28.433 -0.060 -33.352 1.00 66.38 279 SER A O 1
ATOM 2145 N N . ARG A 1 280 ? 28.119 1.752 -32.072 1.00 57.69 280 ARG A N 1
ATOM 2146 C CA . ARG A 1 280 ? 28.558 2.770 -33.035 1.00 57.69 280 ARG A CA 1
ATOM 2147 C C . ARG A 1 280 ? 30.065 2.807 -33.269 1.00 57.69 280 ARG A C 1
ATOM 2149 O O . ARG A 1 280 ? 30.464 3.236 -34.340 1.00 57.69 280 ARG A O 1
ATOM 2156 N N . ASP A 1 281 ? 30.871 2.405 -32.290 1.00 43.56 281 ASP A N 1
ATOM 2157 C CA . ASP A 1 281 ? 32.316 2.662 -32.299 1.00 43.56 281 ASP A CA 1
ATOM 2158 C C . ASP A 1 281 ? 33.142 1.424 -32.730 1.00 43.56 281 ASP A C 1
ATOM 2160 O O . ASP A 1 281 ? 34.371 1.467 -32.700 1.00 43.56 281 ASP A O 1
ATOM 2164 N N . ALA A 1 282 ? 32.479 0.318 -33.099 1.00 39.16 282 ALA A N 1
ATOM 2165 C CA . ALA A 1 282 ? 33.103 -0.959 -33.471 1.00 39.16 282 ALA A CA 1
ATOM 2166 C C . ALA A 1 282 ? 32.889 -1.379 -34.944 1.00 39.16 282 ALA A C 1
ATOM 2168 O O . ALA A 1 282 ? 33.414 -2.421 -35.338 1.00 39.16 282 ALA A O 1
ATOM 2169 N N . ASP A 1 283 ? 32.165 -0.572 -35.727 1.00 36.50 283 ASP A N 1
ATOM 2170 C CA . ASP A 1 283 ? 31.982 -0.698 -37.185 1.00 36.50 283 ASP A CA 1
ATOM 2171 C C . ASP A 1 283 ? 32.708 0.455 -37.905 1.00 36.50 283 ASP A C 1
ATOM 2173 O O . ASP A 1 283 ? 33.186 0.245 -39.044 1.00 36.50 283 ASP A O 1
#

Organism: NCBI:txid629262